Protein AF-A0A3V7BAC1-F1 (afdb_monomer_lite)

Secondary structure (DSSP, 8-state):
-GGGTTSHHHHHHHHHIIIIIHHHHHHHHHHHHHHHTS-----S-TTTHHHHHHHHHTHHHHHHHHHHHHHHHHHHHHHTTTSHHHHHHHHHHHHHHHHHHHHHHHHHHHHHH-HHHHGGGHHHHHHHHHHHHHHHHHHHHHHHHHTT-TTHHHHHHHHHHHHHHTTT-HHHHHHHHHHHHHHHHHHHHHHHHHHHHHHHHHHHTGGGS---HHHHHHHHHHHHHHHHHHHHHHTTHHHHHHTT-HHHHHHHHTTHHHHHHHHHHHHHT---

Organism: Salmonella enterica (NCBI:txid28901)

pLDDT: mean 76.42, std 16.8, range [27.7, 95.25]

Foldseek 3Di:
DVCVCPPLLNVLCCCCCVQQVVVLVVLLVVLLVVVVPDDDPPPPPPPPPLQPVLCVSLVVSVVSLVVVLVVLLVCLLVCCLPPVLSLLVSLLSLLVCLLVLLVVSLVSCCVRVHCVQRVLSVLLSVLLNLLSVLSNLLSVLLVVVNVPSHCLVVQLVVLVVQLVVCPPPPVSNVVSVLSNQLSVLNSLLSNLNSQSSSLSSCSSCVSSHRDDSVVSLVNSLVSLVSSLSSSCSNSSVSNCVSVVVVVVVVVSCVSNVVSVVVNVVSVVPDDD

Radius of gyration: 22.13 Å; chains: 1; bounding box: 50×42×75 Å

Structure (mmCIF, N/CA/C/O backbone):
data_AF-A0A3V7BAC1-F1
#
_entry.id   AF-A0A3V7BAC1-F1
#
loop_
_atom_site.group_PDB
_atom_site.id
_atom_site.type_symbol
_atom_site.label_atom_id
_atom_site.label_alt_id
_atom_site.label_comp_id
_atom_site.label_asym_id
_atom_site.label_entity_id
_atom_site.label_seq_id
_atom_site.pdbx_PDB_ins_code
_atom_site.Cartn_x
_atom_site.Cartn_y
_atom_site.Cartn_z
_atom_site.occupancy
_atom_site.B_iso_or_equiv
_atom_site.auth_seq_id
_atom_site.auth_comp_id
_atom_site.auth_asym_id
_atom_site.auth_atom_id
_atom_site.pdbx_PDB_model_num
ATOM 1 N N . MET A 1 1 ? 21.233 -21.340 12.499 1.00 34.41 1 MET A N 1
ATOM 2 C CA . MET A 1 1 ? 20.215 -20.836 13.462 1.00 34.41 1 MET A CA 1
ATOM 3 C C . MET A 1 1 ? 20.074 -19.309 13.457 1.00 34.41 1 MET A C 1
ATOM 5 O O . MET A 1 1 ? 18.941 -18.842 13.448 1.00 34.41 1 MET A O 1
ATOM 9 N N . PHE A 1 2 ? 21.165 -18.530 13.395 1.00 27.70 2 PHE A N 1
ATOM 10 C CA . PHE A 1 2 ? 21.118 -17.054 13.335 1.00 27.70 2 PHE A CA 1
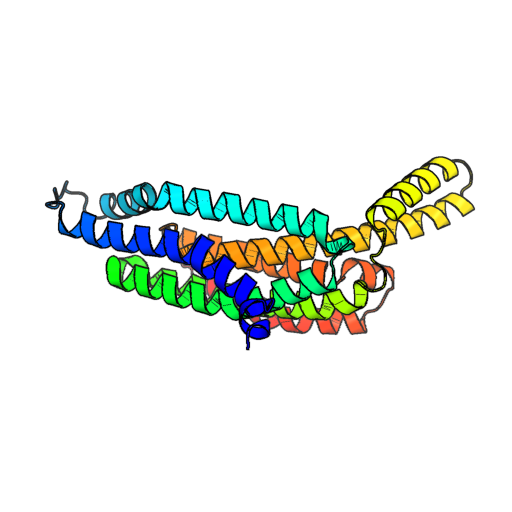ATOM 11 C C . PHE A 1 2 ? 20.567 -16.451 12.026 1.00 27.70 2 PHE A C 1
ATOM 13 O O . PHE A 1 2 ? 20.045 -15.342 12.050 1.00 27.70 2 PHE A O 1
ATOM 20 N N . GLU A 1 3 ? 20.586 -17.182 10.909 1.00 32.00 3 GLU A N 1
ATOM 21 C CA . GLU A 1 3 ? 20.012 -16.719 9.628 1.00 32.00 3 GLU A CA 1
ATOM 22 C C . GLU A 1 3 ? 18.485 -16.518 9.676 1.00 32.00 3 GLU A C 1
ATOM 24 O O . GLU A 1 3 ? 17.935 -15.714 8.929 1.00 32.00 3 GLU A O 1
ATOM 29 N N . SER A 1 4 ? 17.788 -17.186 10.604 1.00 42.84 4 SER A N 1
ATOM 30 C CA . SER A 1 4 ? 16.340 -17.006 10.797 1.00 42.84 4 SER A CA 1
ATOM 31 C C . SER A 1 4 ? 15.987 -15.709 11.543 1.00 42.84 4 SER A C 1
ATOM 33 O O . SER A 1 4 ? 14.950 -15.104 11.261 1.00 42.84 4 SER A O 1
ATOM 35 N N . LEU A 1 5 ? 16.876 -15.243 12.435 1.00 36.69 5 LEU A N 1
ATOM 36 C CA . LEU A 1 5 ? 16.713 -14.020 13.235 1.00 36.69 5 LEU A CA 1
ATOM 37 C C . LEU A 1 5 ? 16.940 -12.739 12.419 1.00 36.69 5 LEU A C 1
ATOM 39 O O . LEU A 1 5 ? 16.379 -11.704 12.773 1.00 36.69 5 LEU A O 1
ATOM 43 N N . PHE A 1 6 ? 17.666 -12.819 11.299 1.00 38.78 6 PHE A N 1
ATOM 44 C CA . PHE A 1 6 ? 17.876 -11.722 10.338 1.00 38.78 6 PHE A CA 1
ATOM 45 C C . PHE A 1 6 ? 17.172 -11.933 8.991 1.00 38.78 6 PHE A C 1
ATOM 47 O O . PHE A 1 6 ? 17.435 -11.212 8.028 1.00 38.78 6 PHE A O 1
ATOM 54 N N . SER A 1 7 ? 16.258 -12.902 8.898 1.00 50.53 7 SER A N 1
ATOM 55 C CA . SER A 1 7 ? 15.435 -13.045 7.700 1.00 50.53 7 SER A CA 1
ATOM 56 C C . SER A 1 7 ? 14.613 -11.770 7.466 1.00 50.53 7 SER A C 1
ATOM 58 O O . SER A 1 7 ? 14.181 -11.102 8.404 1.00 50.53 7 SER A O 1
ATOM 60 N N . VAL A 1 8 ? 14.328 -11.420 6.208 1.00 52.72 8 VAL A N 1
ATOM 61 C CA . VAL A 1 8 ? 13.446 -10.273 5.903 1.00 52.72 8 VAL A CA 1
ATOM 62 C C . VAL A 1 8 ? 12.119 -10.398 6.668 1.00 52.72 8 VAL A C 1
ATOM 64 O O . VAL A 1 8 ? 11.587 -9.414 7.162 1.00 52.72 8 VAL A O 1
ATOM 67 N N . ALA A 1 9 ? 11.626 -11.622 6.876 1.00 43.78 9 ALA A N 1
ATOM 68 C CA . ALA A 1 9 ? 10.440 -11.882 7.685 1.00 43.78 9 ALA A CA 1
ATOM 69 C C . ALA A 1 9 ? 10.599 -11.485 9.167 1.00 43.78 9 ALA A C 1
ATOM 71 O O . ALA A 1 9 ? 9.668 -10.910 9.732 1.00 43.78 9 ALA A O 1
ATOM 72 N N . SER A 1 10 ? 11.750 -11.741 9.797 1.00 44.09 10 SER A N 1
ATOM 73 C CA . SER A 1 10 ? 12.004 -11.339 11.185 1.00 44.09 10 SER A CA 1
ATOM 74 C C . SER A 1 10 ? 12.233 -9.834 11.312 1.00 44.09 10 SER A C 1
ATOM 76 O O . SER A 1 10 ? 11.719 -9.244 12.253 1.00 44.09 10 SER A O 1
ATOM 78 N N . LEU A 1 11 ? 12.890 -9.187 10.344 1.00 54.16 11 LEU A N 1
ATOM 79 C CA . LEU A 1 11 ? 13.050 -7.726 10.289 1.00 54.16 11 LEU A CA 1
ATOM 80 C C . LEU A 1 11 ? 11.711 -7.001 10.106 1.00 54.16 11 LEU A C 1
ATOM 82 O O . LEU A 1 11 ? 11.455 -6.003 10.773 1.00 54.16 11 LEU A O 1
ATOM 86 N N . VAL A 1 12 ? 10.831 -7.520 9.249 1.00 51.09 12 VAL A N 1
ATOM 87 C CA . VAL A 1 12 ? 9.486 -6.969 9.013 1.00 51.09 12 VAL A CA 1
ATOM 88 C C . VAL A 1 12 ? 8.566 -7.212 10.192 1.00 51.09 12 VAL A C 1
ATOM 90 O O . VAL A 1 12 ? 7.861 -6.299 10.614 1.00 51.09 12 VAL A O 1
ATOM 93 N N . SER A 1 13 ? 8.602 -8.417 10.761 1.00 46.47 13 SER A N 1
ATOM 94 C CA . SER A 1 13 ? 7.882 -8.729 11.991 1.00 46.47 13 SER A CA 1
ATOM 95 C C . SER A 1 13 ? 8.373 -7.844 13.135 1.00 46.47 13 SER A C 1
ATOM 97 O O . SER A 1 13 ? 7.562 -7.224 13.811 1.00 46.47 13 SER A O 1
ATOM 99 N N . PHE A 1 14 ? 9.681 -7.662 13.299 1.00 43.22 14 PHE A N 1
ATOM 100 C CA . PHE A 1 14 ? 10.254 -6.770 14.304 1.00 43.22 14 PHE A CA 1
ATOM 101 C C . PHE A 1 14 ? 9.868 -5.303 14.049 1.00 43.22 14 PHE A C 1
ATOM 103 O O . PHE A 1 14 ? 9.418 -4.627 14.967 1.00 43.22 14 PHE A O 1
ATOM 110 N N . ALA A 1 15 ? 9.916 -4.817 12.806 1.00 51.53 15 ALA A N 1
ATOM 111 C CA . ALA A 1 15 ? 9.541 -3.445 12.457 1.00 51.53 15 ALA A CA 1
ATOM 112 C C . ALA A 1 15 ? 8.020 -3.170 12.547 1.00 51.53 15 ALA A C 1
ATOM 114 O O . ALA A 1 15 ? 7.594 -2.067 12.891 1.00 51.53 15 ALA A O 1
ATOM 115 N N . LEU A 1 16 ? 7.151 -4.142 12.292 1.00 49.94 16 LEU A N 1
ATOM 116 C CA . LEU A 1 16 ? 5.715 -3.969 12.535 1.00 49.94 16 LEU A CA 1
ATOM 117 C C . LEU A 1 16 ? 5.385 -4.112 14.028 1.00 49.94 16 LEU A C 1
ATOM 119 O O . LEU A 1 16 ? 4.681 -3.266 14.587 1.00 49.94 16 LEU A O 1
ATOM 123 N N . THR A 1 17 ? 5.948 -5.120 14.699 1.00 48.06 17 THR A N 1
ATOM 124 C CA . THR A 1 17 ? 5.656 -5.455 16.103 1.00 48.06 17 THR A CA 1
ATOM 125 C C . THR A 1 17 ? 6.254 -4.447 17.079 1.00 48.06 17 THR A C 1
ATOM 127 O O . THR A 1 17 ? 5.538 -3.942 17.938 1.00 48.06 17 THR A O 1
ATOM 130 N N . VAL A 1 18 ? 7.539 -4.109 16.957 1.00 42.69 18 VAL A N 1
ATOM 131 C CA . VAL A 1 18 ? 8.238 -3.205 17.889 1.00 42.69 18 VAL A CA 1
ATOM 132 C C . VAL A 1 18 ? 7.895 -1.753 17.607 1.00 42.69 18 VAL A C 1
ATOM 134 O O . VAL A 1 18 ? 7.717 -0.961 18.531 1.00 42.69 18 VAL A O 1
ATOM 137 N N . THR A 1 19 ? 7.768 -1.388 16.334 1.00 47.00 19 THR A N 1
ATOM 138 C CA . THR A 1 19 ? 7.656 0.021 15.957 1.00 47.00 19 THR A CA 1
ATOM 139 C C . THR A 1 19 ? 6.216 0.516 15.817 1.00 47.00 19 THR A C 1
ATOM 141 O O . THR A 1 19 ? 5.993 1.712 16.005 1.00 47.00 19 THR A O 1
ATOM 144 N N . VAL A 1 20 ? 5.220 -0.352 15.591 1.00 49.59 20 VAL A N 1
ATOM 145 C CA . VAL A 1 20 ? 3.802 0.066 15.586 1.00 49.59 20 VAL A CA 1
ATOM 146 C C . VAL A 1 20 ? 2.944 -0.702 16.584 1.00 49.59 20 VAL A C 1
ATOM 148 O O . VAL A 1 20 ? 2.200 -0.071 17.332 1.00 49.59 20 VAL A O 1
ATOM 151 N N . GLY A 1 21 ? 3.095 -2.025 16.670 1.00 48.09 21 GLY A N 1
ATOM 152 C CA . GLY A 1 21 ? 2.347 -2.859 17.613 1.00 48.09 21 GLY A CA 1
ATOM 153 C C . GLY A 1 21 ? 2.565 -2.435 19.066 1.00 48.09 21 GLY A C 1
ATOM 154 O O . GLY A 1 21 ? 1.623 -2.054 19.746 1.00 48.09 21 GLY A O 1
ATOM 155 N N . LEU A 1 22 ? 3.813 -2.407 19.530 1.00 48.69 22 LEU A N 1
ATOM 156 C CA . LEU A 1 22 ? 4.180 -2.116 20.920 1.00 48.69 22 LEU A CA 1
ATOM 157 C C . LEU A 1 22 ? 3.716 -0.729 21.407 1.00 48.69 22 LEU A C 1
ATOM 159 O O . LEU A 1 22 ? 3.063 -0.663 22.448 1.00 48.69 22 LEU A O 1
ATOM 163 N N . PRO A 1 23 ? 3.953 0.382 20.681 1.00 53.44 23 PRO A N 1
ATOM 164 C CA . PRO A 1 23 ? 3.492 1.706 21.105 1.00 53.44 23 PRO A CA 1
ATOM 165 C C . PRO A 1 23 ? 1.965 1.838 21.138 1.00 53.44 23 PRO A C 1
ATOM 167 O O . PRO A 1 23 ? 1.426 2.519 22.014 1.00 53.44 23 PRO A O 1
ATOM 170 N N . VAL A 1 24 ? 1.266 1.195 20.195 1.00 52.22 24 VAL A N 1
ATOM 171 C CA . VAL A 1 24 ? -0.203 1.185 20.131 1.00 52.22 24 VAL A CA 1
ATOM 172 C C . VAL A 1 24 ? -0.777 0.324 21.259 1.00 52.22 24 VAL A C 1
ATOM 174 O O . VAL A 1 24 ? -1.675 0.776 21.966 1.00 52.22 24 VAL A O 1
ATOM 177 N N . THR A 1 25 ? -0.208 -0.855 21.506 1.00 53.97 25 THR A N 1
ATOM 178 C CA . THR A 1 25 ? -0.597 -1.764 22.594 1.00 53.97 25 THR A CA 1
ATOM 179 C C . THR A 1 25 ? -0.332 -1.152 23.970 1.00 53.97 25 THR A C 1
ATOM 181 O O . THR A 1 25 ? -1.221 -1.165 24.814 1.00 53.97 25 THR A O 1
ATOM 184 N N . ILE A 1 26 ? 0.829 -0.521 24.196 1.00 54.59 26 ILE A N 1
ATOM 185 C CA . ILE A 1 26 ? 1.135 0.194 25.450 1.00 54.59 26 ILE A CA 1
ATOM 186 C C . ILE A 1 26 ? 0.109 1.303 25.709 1.00 54.59 26 ILE A C 1
ATOM 188 O O . ILE A 1 26 ? -0.320 1.502 26.845 1.00 54.59 26 ILE A O 1
ATOM 192 N N . ARG A 1 27 ? -0.310 2.035 24.671 1.00 57.81 27 ARG A N 1
ATOM 193 C CA . ARG A 1 27 ? -1.318 3.096 24.816 1.00 57.81 27 ARG A CA 1
ATOM 194 C C . ARG A 1 27 ? -2.720 2.552 25.051 1.00 57.81 27 ARG A C 1
ATOM 196 O O . ARG A 1 27 ? -3.432 3.119 25.872 1.00 57.81 27 ARG A O 1
ATOM 203 N N . LEU A 1 28 ? -3.094 1.447 24.408 1.00 54.50 28 LEU A N 1
ATOM 204 C CA . LEU A 1 28 ? -4.355 0.745 24.680 1.00 54.50 28 LEU A CA 1
ATOM 205 C C . LEU A 1 28 ? -4.410 0.205 26.115 1.00 54.50 28 LEU A C 1
ATOM 207 O O . LEU A 1 28 ? -5.443 0.303 26.771 1.00 54.50 28 LEU A O 1
ATOM 211 N N . LEU A 1 29 ? -3.286 -0.281 26.639 1.00 52.78 29 LEU A N 1
ATOM 212 C CA . LEU A 1 29 ? -3.172 -0.702 28.035 1.00 52.78 29 LEU A CA 1
ATOM 213 C C . LEU A 1 29 ? -3.245 0.490 29.004 1.00 52.78 29 LEU A C 1
ATOM 215 O O . LEU A 1 29 ? -3.959 0.422 30.002 1.00 52.78 29 LEU A O 1
ATOM 219 N N . LYS A 1 30 ? -2.585 1.617 28.693 1.00 54.44 30 LYS A N 1
ATOM 220 C CA . LYS A 1 30 ? -2.722 2.866 29.470 1.00 54.44 30 LYS A CA 1
ATOM 221 C C . LYS A 1 30 ? -4.153 3.412 29.466 1.00 54.44 30 LYS A C 1
ATOM 223 O O . LYS A 1 30 ? -4.582 3.957 30.476 1.00 54.44 30 LYS A O 1
ATOM 228 N N . LEU A 1 31 ? -4.887 3.252 28.365 1.00 50.50 31 LEU A N 1
ATOM 229 C CA . LEU A 1 31 ? -6.313 3.581 28.271 1.00 50.50 31 LEU A CA 1
ATOM 230 C C . LEU A 1 31 ? -7.138 2.765 29.268 1.00 50.50 31 LEU A C 1
ATOM 232 O O . LEU A 1 31 ? -7.880 3.355 30.043 1.00 50.50 31 LEU A O 1
ATOM 236 N N . ASN A 1 32 ? -6.945 1.445 29.314 1.00 49.41 32 ASN A N 1
ATOM 237 C CA . ASN A 1 32 ? -7.640 0.575 30.270 1.00 49.41 32 ASN A CA 1
ATOM 238 C C . ASN A 1 32 ? -7.368 0.999 31.731 1.00 49.41 32 ASN A C 1
ATOM 240 O O . ASN A 1 32 ? -8.278 1.095 32.550 1.00 49.41 32 ASN A O 1
ATOM 244 N N . LEU A 1 33 ? -6.118 1.357 32.043 1.00 47.41 33 LEU A N 1
ATOM 245 C CA . LEU A 1 33 ? -5.727 1.824 33.378 1.00 47.41 33 LEU A CA 1
ATOM 246 C C . LEU A 1 33 ? -6.259 3.227 33.721 1.00 47.41 33 LEU A C 1
ATOM 248 O O . LEU A 1 33 ? -6.590 3.487 34.874 1.00 47.41 33 LEU A O 1
ATOM 252 N N . SER A 1 34 ? -6.346 4.141 32.750 1.00 46.00 34 SER A N 1
ATOM 253 C CA . SER A 1 34 ? -6.835 5.509 32.978 1.00 46.00 34 SER A CA 1
ATOM 254 C C . SER A 1 34 ? -8.359 5.605 33.026 1.00 46.00 34 SER A C 1
ATOM 256 O O . SER A 1 34 ? -8.867 6.492 33.707 1.00 46.00 34 SER A O 1
ATOM 258 N N . VAL A 1 35 ? -9.077 4.744 32.299 1.00 47.97 35 VAL A N 1
ATOM 259 C CA . VAL A 1 35 ? -10.547 4.692 32.312 1.00 47.97 35 VAL A CA 1
ATOM 260 C C . VAL A 1 35 ? -11.044 4.051 33.610 1.00 47.97 35 VAL A C 1
ATOM 262 O O . VAL A 1 35 ? -11.967 4.579 34.215 1.00 47.97 35 VAL A O 1
ATOM 265 N N . ASN A 1 36 ? -10.369 3.013 34.120 1.00 45.31 36 ASN A N 1
ATOM 266 C CA . ASN A 1 36 ? -10.720 2.400 35.411 1.00 45.31 36 ASN A CA 1
ATOM 267 C C . ASN A 1 36 ? -10.434 3.294 36.635 1.00 45.31 36 ASN A C 1
ATOM 269 O O . ASN A 1 36 ? -11.010 3.067 37.693 1.00 45.31 36 ASN A O 1
ATOM 273 N N . ASN A 1 37 ? -9.563 4.304 36.508 1.00 41.16 37 ASN A N 1
ATOM 274 C CA . ASN A 1 37 ? -9.158 5.182 37.618 1.00 41.16 37 ASN A CA 1
ATOM 275 C C . ASN A 1 37 ? -9.824 6.570 37.620 1.00 41.16 37 ASN A C 1
ATOM 277 O O . ASN A 1 37 ? -9.573 7.356 38.534 1.00 41.16 37 ASN A O 1
ATOM 281 N N . LYS A 1 38 ? -10.656 6.909 36.628 1.00 42.09 38 LYS A N 1
ATOM 282 C CA . LYS A 1 38 ? -11.418 8.165 36.627 1.00 42.09 38 LYS A CA 1
ATOM 283 C C . LYS A 1 38 ? -12.848 7.895 37.080 1.00 42.09 38 LYS A C 1
ATOM 285 O O . LYS A 1 38 ? -13.585 7.179 36.413 1.00 42.09 38 LYS A O 1
ATOM 290 N N . SER A 1 39 ? -13.256 8.505 38.194 1.00 33.91 39 SER A N 1
ATOM 291 C CA . SER A 1 39 ? -14.671 8.585 38.551 1.00 33.91 39 SER A CA 1
ATOM 292 C C . SER A 1 39 ? -15.409 9.299 37.418 1.00 33.91 39 SER A C 1
ATOM 294 O O . SER A 1 39 ? -15.083 10.429 37.053 1.00 33.91 39 SER A O 1
ATOM 296 N N . HIS A 1 40 ? -16.366 8.611 36.801 1.00 42.38 40 HIS A N 1
ATOM 297 C CA . HIS A 1 40 ? -17.170 9.175 35.727 1.00 42.38 40 HIS A CA 1
ATOM 298 C C . HIS A 1 40 ? -17.980 10.362 36.266 1.00 42.38 40 HIS A C 1
ATOM 300 O O . HIS A 1 40 ? -19.036 10.185 36.870 1.00 42.38 40 HIS A O 1
ATOM 306 N N . THR A 1 41 ? -17.518 11.590 36.038 1.00 36.56 41 THR A N 1
ATOM 307 C CA . THR A 1 41 ? -18.382 12.769 36.108 1.00 36.56 41 THR A CA 1
ATOM 308 C C . THR A 1 41 ? -19.279 12.750 34.878 1.00 36.56 41 THR A C 1
ATOM 310 O O . THR A 1 41 ? -18.945 13.254 33.805 1.00 36.56 41 THR A O 1
ATOM 313 N N . ILE A 1 42 ? -20.429 12.094 35.033 1.00 40.78 42 ILE A N 1
ATOM 314 C CA . ILE A 1 42 ? -21.520 12.087 34.062 1.00 40.78 42 ILE A CA 1
ATOM 315 C C . ILE A 1 42 ? -22.076 13.513 33.997 1.00 40.78 42 ILE A C 1
ATOM 317 O O . ILE A 1 42 ? -22.977 13.881 34.744 1.00 40.78 42 ILE A O 1
ATOM 321 N N . ASN A 1 43 ? -21.532 14.339 33.105 1.00 38.09 43 ASN A N 1
ATOM 322 C CA . ASN A 1 43 ? -22.254 15.515 32.636 1.00 38.09 43 ASN A CA 1
ATOM 323 C C . ASN A 1 43 ? -23.344 15.025 31.677 1.00 38.09 43 ASN A C 1
ATOM 325 O O . ASN A 1 43 ? -23.049 14.250 30.768 1.00 38.09 43 ASN A O 1
ATOM 329 N N . GLY A 1 44 ? -24.587 15.455 31.918 1.00 35.38 44 GLY A N 1
ATOM 330 C CA . GLY A 1 44 ? -25.865 14.910 31.426 1.00 35.38 44 GLY A CA 1
ATOM 331 C C . GLY A 1 44 ? -26.136 14.883 29.913 1.00 35.38 44 GLY A C 1
ATOM 332 O O . GLY A 1 44 ? -27.273 15.058 29.503 1.00 35.38 44 GLY A O 1
ATOM 333 N N . ASN A 1 45 ? -25.126 14.628 29.082 1.00 43.38 45 ASN A N 1
ATOM 334 C CA . ASN A 1 45 ? -25.224 14.285 27.664 1.00 43.38 45 ASN A CA 1
ATOM 335 C C . ASN A 1 45 ? -24.295 13.087 27.384 1.00 43.38 45 ASN A C 1
ATOM 337 O O . ASN A 1 45 ? -23.224 13.221 26.786 1.00 43.38 45 ASN A O 1
ATOM 341 N N . GLY A 1 46 ? -24.705 11.906 27.853 1.00 40.62 46 GLY A N 1
ATOM 342 C CA . GLY A 1 46 ? -23.906 10.673 27.955 1.00 40.62 46 GLY A CA 1
ATOM 343 C C . GLY A 1 46 ? -23.364 10.040 26.662 1.00 40.62 46 GLY A C 1
ATOM 344 O O . GLY A 1 46 ? -22.878 8.924 26.725 1.00 40.62 46 GLY A O 1
ATOM 345 N N . ASN A 1 47 ? -23.398 10.718 25.509 1.00 43.75 47 ASN A N 1
ATOM 346 C CA . ASN A 1 47 ? -22.934 10.162 24.223 1.00 43.75 47 ASN A CA 1
ATOM 347 C C . ASN A 1 47 ? -21.708 10.869 23.612 1.00 43.75 47 ASN A C 1
ATOM 349 O O . ASN A 1 47 ? -21.114 10.363 22.662 1.00 43.75 47 ASN A O 1
ATOM 353 N N . ILE A 1 48 ? -21.322 12.056 24.092 1.00 44.06 48 ILE A N 1
ATOM 354 C CA . ILE A 1 48 ? -20.330 12.899 23.386 1.00 44.06 48 ILE A CA 1
ATOM 355 C C . ILE A 1 48 ? -18.941 12.847 24.044 1.00 44.06 48 ILE A C 1
ATOM 357 O O . ILE A 1 48 ? -17.931 13.092 23.379 1.00 44.06 48 ILE A O 1
ATOM 361 N N . ILE A 1 49 ? -18.874 12.499 25.331 1.00 44.50 49 ILE A N 1
ATOM 362 C CA . ILE A 1 49 ? -17.641 12.555 26.129 1.00 44.50 49 ILE A CA 1
ATOM 363 C C . ILE A 1 49 ? -16.721 11.357 25.814 1.00 44.50 49 ILE A C 1
ATOM 365 O O . ILE A 1 49 ? -15.527 11.554 25.587 1.00 44.50 49 ILE A O 1
ATOM 369 N N . GLU A 1 50 ? -17.275 10.151 25.639 1.00 50.28 50 GLU A N 1
ATOM 370 C CA . GLU A 1 50 ? -16.498 8.924 25.371 1.00 50.28 50 GLU A CA 1
ATOM 371 C C . GLU A 1 50 ? -15.741 8.956 24.028 1.00 50.28 50 GLU A C 1
ATOM 373 O O . GLU A 1 50 ? -14.591 8.525 23.936 1.00 50.28 50 GLU A O 1
ATOM 378 N N . HIS A 1 51 ? -16.337 9.534 22.977 1.00 52.97 51 HIS A N 1
ATOM 379 C CA . HIS A 1 51 ? -15.716 9.619 21.647 1.00 52.97 51 HIS A CA 1
ATOM 380 C C . HIS A 1 51 ? -14.504 10.565 21.575 1.00 52.97 51 HIS A C 1
ATOM 382 O O . HIS A 1 51 ? -13.644 10.406 20.700 1.00 52.97 51 HIS A O 1
ATOM 388 N N . LYS A 1 52 ? -14.439 11.586 22.441 1.00 59.81 52 LYS A N 1
ATOM 389 C CA . LYS A 1 52 ? -13.346 12.570 22.432 1.00 59.81 52 LYS A CA 1
ATOM 390 C C . LYS A 1 52 ? -12.152 12.097 23.253 1.00 59.81 52 LYS A C 1
ATOM 392 O O . LYS A 1 52 ? -11.023 12.273 22.802 1.00 59.81 52 LYS A O 1
ATOM 397 N N . GLU A 1 53 ? -12.382 11.461 24.398 1.00 67.81 53 GLU A N 1
ATOM 398 C CA . GLU A 1 53 ? -11.305 11.070 25.313 1.00 67.81 53 GLU A CA 1
ATOM 399 C C . GLU A 1 53 ? -10.352 10.037 24.694 1.00 67.81 53 GLU A C 1
ATOM 401 O O . GLU A 1 53 ? -9.133 10.213 24.750 1.00 67.81 53 GLU A O 1
ATOM 406 N N . TYR A 1 54 ? -10.874 9.036 23.979 1.00 70.69 54 TYR A N 1
ATOM 407 C CA . TYR A 1 54 ? -10.017 8.077 23.277 1.00 70.69 54 TYR A CA 1
ATOM 408 C C . TYR A 1 54 ? -9.132 8.737 22.217 1.00 70.69 54 TYR A C 1
ATOM 410 O O . TYR A 1 54 ? -7.937 8.458 22.134 1.00 70.69 54 TYR A O 1
ATOM 418 N N . ASN A 1 55 ? -9.708 9.618 21.393 1.00 76.81 55 ASN A N 1
ATOM 419 C CA . ASN A 1 55 ? -8.967 10.278 20.321 1.00 76.81 55 ASN A CA 1
ATOM 420 C C . ASN A 1 55 ? -7.883 11.220 20.864 1.00 76.81 55 ASN A C 1
ATOM 422 O O . ASN A 1 55 ? -6.829 11.327 20.242 1.00 76.81 55 ASN A O 1
ATOM 426 N N . ILE A 1 56 ? -8.116 11.849 22.020 1.00 75.12 56 ILE A N 1
ATOM 427 C CA . ILE A 1 56 ? -7.116 12.665 22.722 1.00 75.12 56 ILE A CA 1
ATOM 428 C C . ILE A 1 56 ? -5.958 11.781 23.204 1.00 75.12 56 ILE A C 1
ATOM 430 O O . ILE A 1 56 ? -4.799 12.066 22.919 1.00 75.12 56 ILE A O 1
ATOM 434 N N . ILE A 1 57 ? -6.247 10.658 23.865 1.00 70.31 57 ILE A N 1
ATOM 435 C CA . ILE A 1 57 ? -5.204 9.772 24.412 1.00 70.31 57 ILE A CA 1
ATOM 436 C C . ILE A 1 57 ? -4.407 9.074 23.295 1.00 70.31 57 ILE A C 1
ATOM 438 O O . ILE A 1 57 ? -3.193 8.856 23.39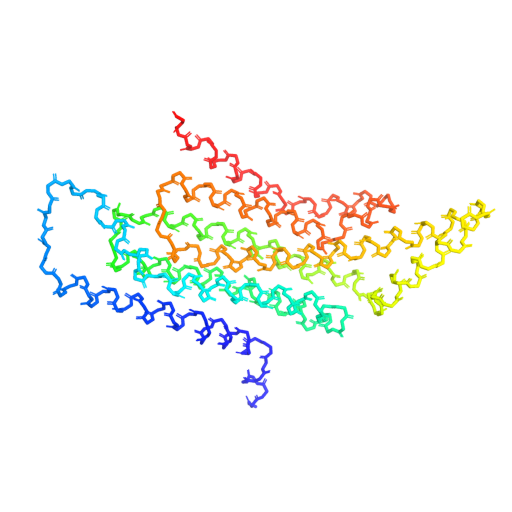5 1.00 70.31 57 ILE A O 1
AT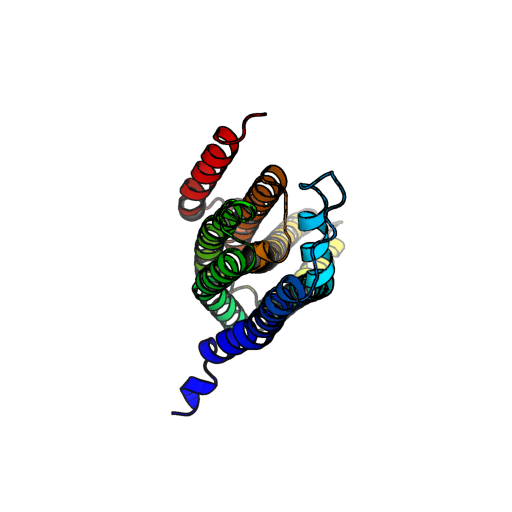OM 442 N N . MET A 1 58 ? -5.074 8.748 22.189 1.00 73.94 58 MET A N 1
ATOM 443 C CA . MET A 1 58 ? -4.464 8.074 21.046 1.00 73.94 58 MET A CA 1
ATOM 444 C C . MET A 1 58 ? -3.785 9.043 20.064 1.00 73.94 58 MET A C 1
ATOM 446 O O . MET A 1 58 ? -3.194 8.596 19.081 1.00 73.94 58 MET A O 1
ATOM 450 N N . GLN A 1 59 ? -3.801 10.354 20.324 1.00 76.69 59 GLN A N 1
ATOM 451 C CA . GLN A 1 59 ? -3.311 11.376 19.397 1.00 76.69 59 GLN A CA 1
ATOM 452 C C . GLN A 1 59 ? -1.848 11.168 18.980 1.00 76.69 59 GLN A C 1
ATOM 454 O O . GLN A 1 59 ? -1.560 11.187 17.781 1.00 76.69 59 GLN A O 1
ATOM 459 N N . ASP A 1 60 ? -0.915 10.897 19.904 1.00 70.81 60 ASP A N 1
ATOM 460 C CA . ASP A 1 60 ? 0.467 10.661 19.452 1.00 70.81 60 ASP A CA 1
ATOM 461 C C . ASP A 1 60 ? 0.653 9.283 18.808 1.00 70.81 60 ASP A C 1
ATOM 463 O O . ASP A 1 60 ? 1.546 9.135 17.980 1.00 70.81 60 ASP A O 1
ATOM 467 N N . ALA A 1 61 ? -0.186 8.281 19.104 1.00 71.12 61 ALA A N 1
ATOM 468 C CA . ALA A 1 61 ? -0.168 7.034 18.335 1.00 71.12 61 ALA A CA 1
ATOM 469 C C . ALA A 1 61 ? -0.598 7.289 16.891 1.00 71.12 61 ALA A C 1
ATOM 471 O O . ALA A 1 61 ? 0.073 6.837 15.969 1.00 71.12 61 ALA A O 1
ATOM 472 N N . GLN A 1 62 ? -1.662 8.071 16.688 1.00 79.94 62 GLN A N 1
ATOM 473 C CA . GLN A 1 62 ? -2.114 8.480 15.359 1.00 79.94 62 GLN A CA 1
ATOM 474 C C . GLN A 1 62 ? -1.023 9.272 14.626 1.00 79.94 62 GLN A C 1
ATOM 476 O O . GLN A 1 62 ? -0.753 9.015 13.452 1.00 79.94 62 GLN A O 1
ATOM 481 N N . ARG A 1 63 ? -0.342 10.196 15.320 1.00 78.00 63 ARG A N 1
ATOM 482 C CA . ARG A 1 63 ? 0.794 10.949 14.764 1.00 78.00 63 ARG A CA 1
ATOM 483 C C . ARG A 1 63 ? 1.958 10.030 14.396 1.00 78.00 63 ARG A C 1
ATOM 485 O O . ARG A 1 63 ? 2.516 10.171 13.313 1.00 78.00 63 ARG A O 1
ATOM 492 N N . ASN A 1 64 ? 2.293 9.073 15.256 1.00 74.62 64 ASN A N 1
ATOM 493 C CA . ASN A 1 64 ? 3.358 8.106 15.007 1.00 74.62 64 ASN A CA 1
ATOM 494 C C . ASN A 1 64 ? 3.039 7.210 13.809 1.00 74.62 64 ASN A C 1
ATOM 496 O O . ASN A 1 64 ? 3.899 7.037 12.952 1.00 74.62 64 ASN A O 1
ATOM 500 N N . VAL A 1 65 ? 1.813 6.689 13.709 1.00 78.31 65 VAL A N 1
ATOM 501 C CA . VAL A 1 65 ? 1.354 5.909 12.548 1.00 78.31 65 VAL A CA 1
ATOM 502 C C . VAL A 1 65 ? 1.462 6.747 11.275 1.00 78.31 65 VAL A C 1
ATOM 504 O O . VAL A 1 65 ? 2.083 6.311 10.312 1.00 78.31 65 VAL A O 1
ATOM 507 N N . ARG A 1 66 ? 0.952 7.985 11.280 1.00 81.62 66 ARG A N 1
ATOM 508 C CA . ARG A 1 66 ? 1.037 8.886 10.120 1.00 81.62 66 ARG A CA 1
ATOM 509 C C . ARG A 1 66 ? 2.482 9.132 9.685 1.00 81.62 66 ARG A C 1
ATOM 511 O O . ARG A 1 66 ? 2.792 8.979 8.508 1.00 81.62 66 ARG A O 1
ATOM 518 N N . ASN A 1 67 ? 3.358 9.504 10.617 1.00 76.00 67 ASN A N 1
ATOM 519 C CA . ASN A 1 67 ? 4.759 9.797 10.313 1.00 76.00 67 ASN A CA 1
ATOM 520 C C . ASN A 1 67 ? 5.486 8.565 9.763 1.00 76.00 67 ASN A C 1
ATOM 522 O O . ASN A 1 67 ? 6.267 8.682 8.824 1.00 76.00 67 ASN A O 1
ATOM 526 N N . ARG A 1 68 ? 5.200 7.380 10.311 1.00 75.50 68 ARG A N 1
ATOM 527 C CA . ARG A 1 68 ? 5.771 6.116 9.836 1.00 75.50 68 ARG A CA 1
ATOM 528 C C . ARG A 1 68 ? 5.271 5.750 8.447 1.00 75.50 68 ARG A C 1
ATOM 530 O O . ARG A 1 68 ? 6.078 5.339 7.627 1.00 75.50 68 ARG A O 1
ATOM 537 N N . ASN A 1 69 ? 3.989 5.953 8.156 1.00 81.88 69 ASN A N 1
ATOM 538 C CA . ASN A 1 69 ? 3.439 5.690 6.826 1.00 81.88 69 ASN A CA 1
ATOM 539 C C . ASN A 1 69 ? 4.077 6.608 5.775 1.00 81.88 69 ASN A C 1
ATOM 541 O O . ASN A 1 69 ? 4.432 6.143 4.697 1.00 81.88 69 ASN A O 1
ATOM 545 N N . ILE A 1 70 ? 4.296 7.886 6.113 1.00 79.19 70 ILE A N 1
ATOM 546 C CA . ILE A 1 70 ? 5.035 8.825 5.256 1.00 79.19 70 ILE A CA 1
ATOM 547 C C . ILE A 1 70 ? 6.480 8.353 5.068 1.00 79.19 70 ILE A C 1
ATOM 549 O O . ILE A 1 70 ? 6.950 8.285 3.93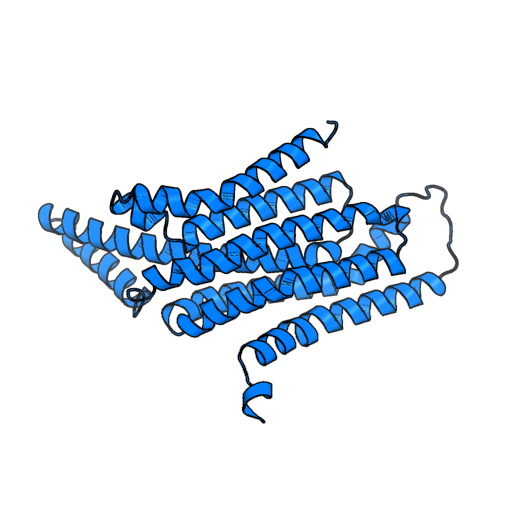8 1.00 79.19 70 ILE A O 1
ATOM 553 N N . PHE A 1 71 ? 7.168 7.985 6.152 1.00 79.56 71 PHE A N 1
ATOM 554 C CA . PHE A 1 71 ? 8.546 7.502 6.087 1.00 79.56 71 PHE A CA 1
ATOM 555 C C . PHE A 1 71 ? 8.681 6.248 5.214 1.00 79.56 71 PHE A C 1
ATOM 557 O O . PHE A 1 71 ? 9.541 6.216 4.342 1.00 79.56 71 PHE A O 1
ATOM 564 N N . VAL A 1 72 ? 7.809 5.250 5.393 1.00 80.50 72 VAL A N 1
ATOM 565 C CA . VAL A 1 72 ? 7.782 4.034 4.562 1.00 80.50 72 VAL A CA 1
ATOM 566 C C . VAL A 1 72 ? 7.509 4.383 3.102 1.00 80.50 72 VAL A C 1
ATOM 568 O O . VAL A 1 72 ? 8.183 3.862 2.222 1.00 80.50 72 VAL A O 1
ATOM 571 N N . GLY A 1 73 ? 6.575 5.299 2.837 1.00 81.75 73 GLY A N 1
ATOM 572 C CA . GLY A 1 73 ? 6.280 5.748 1.481 1.00 81.75 73 GLY A CA 1
ATOM 573 C C . GLY A 1 73 ? 7.476 6.398 0.786 1.00 81.75 73 GLY A C 1
ATOM 574 O O . GLY A 1 73 ? 7.793 6.044 -0.345 1.00 81.75 73 GLY A O 1
ATOM 575 N N . VAL A 1 74 ? 8.172 7.305 1.476 1.00 81.25 74 VAL A N 1
ATOM 576 C CA . VAL A 1 74 ? 9.392 7.955 0.968 1.00 81.25 74 VAL A CA 1
ATOM 577 C C . VAL A 1 74 ? 10.516 6.937 0.783 1.00 81.25 74 VAL A C 1
ATOM 579 O O . VAL A 1 74 ? 11.188 6.947 -0.245 1.00 81.25 74 VAL A O 1
ATOM 582 N N . LEU A 1 75 ? 10.694 6.029 1.744 1.00 81.81 75 LEU A N 1
ATOM 583 C CA . LEU A 1 75 ? 11.692 4.967 1.672 1.00 81.81 75 LEU A CA 1
ATOM 584 C C . LEU A 1 75 ? 11.456 4.070 0.455 1.00 81.81 75 LEU A C 1
ATOM 586 O O . LEU A 1 75 ? 12.401 3.767 -0.264 1.00 81.81 75 LEU A O 1
ATOM 590 N N . PHE A 1 76 ? 10.207 3.667 0.209 1.00 84.00 76 PHE A N 1
ATOM 591 C CA . PHE A 1 76 ? 9.860 2.836 -0.941 1.00 84.00 76 PHE A CA 1
ATOM 592 C C . PHE A 1 76 ? 10.049 3.612 -2.232 1.00 84.00 76 PHE A C 1
ATOM 594 O O . PHE A 1 76 ? 10.670 3.085 -3.139 1.00 84.00 76 PHE A O 1
ATOM 601 N N . LEU A 1 77 ? 9.615 4.871 -2.302 1.00 85.25 77 LEU A N 1
ATOM 602 C CA . LEU A 1 77 ? 9.838 5.697 -3.485 1.00 85.25 77 LEU A CA 1
ATOM 603 C C . LEU A 1 77 ? 11.327 5.743 -3.854 1.00 85.25 77 LEU A C 1
ATOM 605 O O . LEU A 1 77 ? 11.667 5.469 -4.995 1.00 85.25 77 LEU A O 1
ATOM 609 N N . ILE A 1 78 ? 12.202 6.022 -2.883 1.00 82.25 78 ILE A N 1
ATOM 610 C CA . ILE A 1 78 ? 13.644 6.163 -3.116 1.00 82.25 78 ILE A CA 1
ATOM 611 C C . ILE A 1 78 ? 14.303 4.818 -3.418 1.00 82.25 78 ILE A C 1
ATOM 613 O O . ILE A 1 78 ? 15.087 4.737 -4.353 1.00 82.25 78 ILE A O 1
ATOM 617 N N . LEU A 1 79 ? 14.034 3.777 -2.623 1.00 79.12 79 LEU A N 1
ATOM 618 C CA . LEU A 1 79 ? 14.766 2.508 -2.696 1.00 79.12 79 LEU A CA 1
ATOM 619 C C . LEU A 1 79 ? 14.216 1.533 -3.731 1.00 79.12 79 LEU A C 1
ATOM 621 O O . LEU A 1 79 ? 14.941 0.621 -4.121 1.00 79.12 79 LEU A O 1
ATOM 625 N N . PHE A 1 80 ? 12.959 1.668 -4.151 1.00 77.94 80 PHE A N 1
ATOM 626 C CA . PHE A 1 80 ? 12.328 0.693 -5.038 1.00 77.94 80 PHE A CA 1
ATOM 627 C C . PHE A 1 80 ? 13.080 0.495 -6.359 1.00 77.94 80 PHE A C 1
ATOM 629 O O . PHE A 1 80 ? 13.235 -0.663 -6.729 1.00 77.94 80 PHE A O 1
ATOM 636 N N . PRO A 1 81 ? 13.632 1.536 -7.015 1.00 75.81 81 PRO A N 1
ATOM 637 C CA . PRO A 1 81 ? 14.431 1.351 -8.229 1.00 75.81 81 PRO A CA 1
ATOM 638 C C . PRO A 1 81 ? 15.829 0.751 -8.010 1.00 75.81 81 PRO A C 1
ATOM 640 O O . PRO A 1 81 ? 16.482 0.410 -8.985 1.00 75.81 81 PRO A O 1
ATOM 643 N N . PHE A 1 82 ? 16.316 0.658 -6.765 1.00 75.75 82 PHE A N 1
ATOM 644 C CA . PHE A 1 82 ? 17.668 0.163 -6.451 1.00 75.75 82 PHE A CA 1
ATOM 645 C C . PHE A 1 82 ? 17.664 -1.206 -5.757 1.00 75.75 82 PHE A C 1
ATOM 647 O O . PHE A 1 82 ? 18.573 -2.008 -5.937 1.00 75.75 82 PHE A O 1
ATOM 654 N N . CYS A 1 83 ? 16.653 -1.469 -4.927 1.00 76.94 83 CYS A N 1
ATOM 655 C CA . CYS A 1 83 ? 16.550 -2.652 -4.068 1.00 76.94 83 CYS A CA 1
ATOM 656 C C . CYS A 1 83 ? 15.224 -3.377 -4.301 1.00 76.94 83 CYS A C 1
ATOM 658 O O . CYS A 1 83 ? 14.501 -3.750 -3.374 1.00 76.94 83 CYS A O 1
ATOM 660 N N . THR A 1 84 ? 14.893 -3.574 -5.563 1.00 76.44 84 THR A N 1
ATOM 661 C CA . THR A 1 84 ? 13.565 -3.946 -6.027 1.00 76.44 84 THR A CA 1
ATOM 662 C C . THR A 1 84 ? 13.050 -5.270 -5.461 1.00 76.44 84 THR A C 1
ATOM 664 O O . THR A 1 84 ? 11.944 -5.354 -4.925 1.00 76.44 84 THR A O 1
ATOM 667 N N . SER A 1 85 ? 13.898 -6.303 -5.495 1.00 77.19 85 SER A N 1
ATOM 668 C CA . SER A 1 85 ? 13.599 -7.625 -4.927 1.00 77.19 85 SER A CA 1
ATOM 669 C C . SER A 1 85 ? 13.331 -7.554 -3.418 1.00 77.19 85 SER A C 1
ATOM 671 O O . SER A 1 85 ? 12.378 -8.154 -2.908 1.00 77.19 85 SER A O 1
ATOM 673 N N . PHE A 1 86 ? 14.124 -6.752 -2.701 1.00 76.00 86 PHE A N 1
ATOM 674 C CA . PHE A 1 86 ? 13.955 -6.542 -1.267 1.00 76.00 86 PHE A CA 1
ATOM 675 C C . PHE A 1 86 ? 12.634 -5.830 -0.955 1.00 76.00 86 PHE A C 1
ATOM 677 O O . PHE A 1 86 ? 11.888 -6.299 -0.096 1.00 76.00 86 PHE A O 1
ATOM 684 N N . ILE A 1 87 ? 12.302 -4.749 -1.670 1.00 79.62 87 ILE A N 1
ATOM 685 C CA . ILE A 1 87 ? 11.076 -3.977 -1.422 1.00 79.62 87 ILE A CA 1
ATOM 686 C C . ILE A 1 87 ? 9.810 -4.775 -1.790 1.00 79.62 87 ILE A C 1
ATOM 688 O O . ILE A 1 87 ? 8.828 -4.734 -1.048 1.00 79.62 87 ILE A O 1
ATOM 692 N N . ASN A 1 88 ? 9.830 -5.577 -2.858 1.00 82.69 88 ASN A N 1
ATOM 693 C CA . ASN A 1 88 ? 8.726 -6.493 -3.174 1.00 82.69 88 ASN A CA 1
ATOM 694 C C . ASN A 1 88 ? 8.537 -7.562 -2.099 1.00 82.69 88 ASN A C 1
ATOM 696 O O . ASN A 1 88 ? 7.419 -7.793 -1.634 1.00 82.69 88 ASN A O 1
ATOM 700 N N . THR A 1 89 ? 9.632 -8.187 -1.661 1.00 81.00 89 THR A N 1
ATOM 701 C CA . THR A 1 89 ? 9.593 -9.182 -0.581 1.00 81.00 89 THR A CA 1
ATOM 702 C C . THR A 1 89 ? 9.041 -8.559 0.699 1.00 81.00 89 THR A C 1
ATOM 704 O O . THR A 1 89 ? 8.189 -9.147 1.366 1.00 81.00 89 THR A O 1
ATOM 707 N N . LEU A 1 90 ? 9.483 -7.344 1.018 1.00 80.50 90 LEU A N 1
ATOM 708 C CA . LEU A 1 90 ? 9.010 -6.552 2.144 1.00 80.50 90 LEU A CA 1
ATOM 709 C C . LEU A 1 90 ? 7.496 -6.305 2.063 1.00 80.50 90 LEU A C 1
ATOM 711 O O . LEU A 1 90 ? 6.794 -6.626 3.023 1.00 80.50 90 LEU A O 1
ATOM 715 N N . LEU A 1 91 ? 6.975 -5.826 0.928 1.00 85.56 91 LEU A N 1
ATOM 716 C CA . LEU A 1 91 ? 5.535 -5.608 0.753 1.00 85.56 91 LEU A CA 1
ATOM 717 C C . LEU A 1 91 ? 4.737 -6.913 0.859 1.00 85.56 91 LEU A C 1
ATOM 719 O O . LEU A 1 91 ? 3.730 -6.943 1.563 1.00 85.56 91 LEU A O 1
ATOM 723 N N . GLY A 1 92 ? 5.193 -8.003 0.236 1.00 84.38 92 GLY A N 1
ATOM 724 C CA . GLY A 1 92 ? 4.525 -9.306 0.331 1.00 84.38 92 GLY A CA 1
ATOM 725 C C . GLY A 1 92 ? 4.442 -9.821 1.774 1.00 84.38 92 GLY A C 1
ATOM 726 O O . GLY A 1 92 ? 3.397 -10.298 2.226 1.00 84.38 92 GLY A O 1
ATOM 727 N N . LYS A 1 93 ? 5.517 -9.661 2.558 1.00 81.62 93 LYS A N 1
ATOM 728 C CA . LYS A 1 93 ? 5.515 -10.010 3.989 1.00 81.62 93 LYS A CA 1
ATOM 729 C C . LYS A 1 93 ? 4.621 -9.081 4.808 1.00 81.62 93 LYS A C 1
ATOM 731 O O . LYS A 1 93 ? 3.878 -9.567 5.659 1.00 81.62 93 LYS A O 1
ATOM 736 N N . MET A 1 94 ? 4.638 -7.776 4.535 1.00 83.69 94 MET A N 1
ATOM 737 C CA . MET A 1 94 ? 3.729 -6.818 5.172 1.00 83.69 94 MET A CA 1
ATOM 738 C C . MET A 1 94 ? 2.266 -7.159 4.886 1.00 83.69 94 MET A C 1
ATOM 740 O O . MET A 1 94 ? 1.469 -7.183 5.817 1.00 83.69 94 MET A O 1
ATOM 744 N N . ALA A 1 95 ? 1.925 -7.488 3.640 1.00 88.25 95 ALA A N 1
ATOM 745 C CA . ALA A 1 95 ? 0.592 -7.923 3.235 1.00 88.25 95 ALA A CA 1
ATOM 746 C C . ALA A 1 95 ? 0.135 -9.165 4.009 1.00 88.25 95 ALA A C 1
ATOM 748 O O . ALA A 1 95 ? -1.002 -9.235 4.457 1.00 88.25 95 ALA A O 1
ATOM 749 N N . THR A 1 96 ? 1.040 -10.114 4.249 1.00 87.06 96 THR A N 1
ATOM 750 C CA . THR A 1 96 ? 0.716 -11.330 5.010 1.00 87.06 96 THR A CA 1
ATOM 751 C C . THR A 1 96 ? 0.453 -11.034 6.493 1.00 87.06 96 THR A C 1
ATOM 753 O O . THR A 1 96 ? -0.416 -11.650 7.104 1.00 87.06 96 THR A O 1
ATOM 756 N N . LEU A 1 97 ? 1.200 -10.100 7.091 1.00 84.31 97 LEU A N 1
ATOM 757 C CA . LEU A 1 97 ? 1.140 -9.811 8.530 1.00 84.31 97 LEU A CA 1
ATOM 758 C C . LEU A 1 97 ? 0.093 -8.752 8.908 1.00 84.31 97 LEU A C 1
ATOM 760 O O . LEU A 1 97 ? -0.458 -8.799 10.007 1.00 84.31 97 LEU A O 1
ATOM 764 N N . ALA A 1 98 ? -0.187 -7.797 8.022 1.00 87.31 98 ALA A N 1
ATOM 765 C CA . ALA A 1 98 ? -1.092 -6.674 8.261 1.00 87.31 98 ALA A CA 1
ATOM 766 C C . ALA A 1 98 ? -2.494 -7.091 8.757 1.00 87.31 98 ALA A C 1
ATOM 768 O O . ALA A 1 98 ? -2.940 -6.533 9.765 1.00 87.31 98 ALA A O 1
ATOM 769 N N . PRO A 1 99 ? -3.175 -8.093 8.160 1.00 90.75 99 PRO A N 1
ATOM 770 C CA . PRO A 1 99 ? -4.476 -8.544 8.652 1.00 90.75 99 PRO A CA 1
ATOM 771 C C . PRO A 1 99 ? -4.433 -9.045 10.100 1.00 90.75 99 PRO A C 1
ATOM 773 O O . PRO A 1 99 ? -5.339 -8.742 10.875 1.00 90.75 99 PRO A O 1
ATOM 776 N N . TRP A 1 100 ? -3.360 -9.737 10.499 1.00 86.69 100 TRP A N 1
ATOM 777 C CA . TRP A 1 100 ? -3.179 -10.223 11.871 1.00 86.69 100 TRP A CA 1
ATOM 778 C C . TRP A 1 100 ? -2.979 -9.079 12.864 1.00 86.69 100 TRP A C 1
ATOM 780 O O . TRP A 1 100 ? -3.596 -9.074 13.928 1.00 86.69 100 TRP A O 1
ATOM 790 N N . PHE A 1 101 ? -2.175 -8.073 12.509 1.00 84.75 101 PHE A N 1
ATOM 791 C CA . PHE A 1 101 ? -2.019 -6.877 13.342 1.00 84.75 101 PHE A CA 1
ATOM 792 C C . PHE A 1 101 ? -3.329 -6.106 13.490 1.00 84.75 101 PHE A C 1
ATOM 794 O O . PHE A 1 101 ? -3.657 -5.674 14.596 1.00 84.75 101 PHE A O 1
ATOM 801 N N . CYS A 1 102 ? -4.091 -5.965 12.403 1.00 88.94 102 CYS A N 1
ATOM 802 C CA . CYS A 1 102 ? -5.399 -5.322 12.435 1.00 88.94 102 CYS A CA 1
ATOM 803 C C . CYS A 1 102 ? -6.370 -6.093 13.337 1.00 88.94 102 CYS A C 1
ATOM 805 O O . CYS A 1 102 ? -6.986 -5.499 14.218 1.00 88.94 102 CYS A O 1
ATOM 807 N N . LEU A 1 103 ? -6.445 -7.419 13.180 1.00 88.50 103 LEU A N 1
ATOM 808 C CA . LEU A 1 103 ? -7.293 -8.290 13.991 1.00 88.50 103 LEU A CA 1
ATOM 809 C C . LEU A 1 103 ? -6.966 -8.161 15.482 1.00 88.50 103 LEU A C 1
ATOM 811 O O . LEU A 1 103 ? -7.852 -7.853 16.274 1.00 88.50 103 LEU A O 1
ATOM 815 N N . CYS A 1 104 ? -5.699 -8.332 15.868 1.00 84.19 104 CYS A N 1
ATOM 816 C CA . CYS A 1 104 ? -5.269 -8.195 17.261 1.00 84.19 104 CYS A CA 1
ATOM 817 C C . CYS A 1 104 ? -5.558 -6.793 17.816 1.00 84.19 104 CYS A C 1
ATOM 819 O O . CYS A 1 104 ? -6.030 -6.655 18.944 1.00 84.19 104 CYS A O 1
ATOM 821 N N . GLY A 1 105 ? -5.306 -5.751 17.020 1.00 81.31 105 GLY A N 1
ATOM 822 C CA . GLY A 1 105 ? -5.572 -4.365 17.390 1.00 81.31 105 GLY A CA 1
ATOM 823 C C . GLY A 1 105 ? -7.052 -4.081 17.635 1.00 81.31 105 GLY A C 1
ATOM 824 O O . GLY A 1 105 ? -7.395 -3.478 18.650 1.00 81.31 105 GLY A O 1
ATOM 825 N N . VAL A 1 106 ? -7.925 -4.563 16.746 1.00 86.50 106 VAL A N 1
ATOM 826 C CA . VAL A 1 106 ? -9.383 -4.434 16.867 1.00 86.50 106 VAL A CA 1
ATOM 827 C C . VAL A 1 106 ? -9.912 -5.252 18.046 1.00 86.50 106 VAL A C 1
ATOM 829 O O . VAL A 1 106 ? -10.701 -4.748 18.836 1.00 86.50 106 VAL A O 1
ATOM 832 N N . LEU A 1 107 ? -9.456 -6.491 18.238 1.00 85.06 107 LEU A N 1
ATOM 833 C CA . LEU A 1 107 ? -9.862 -7.295 19.396 1.00 85.06 107 LEU A CA 1
ATOM 834 C C . LEU A 1 107 ? -9.481 -6.612 20.716 1.00 85.06 107 LEU A C 1
ATOM 836 O O . LEU A 1 107 ? -10.287 -6.569 21.645 1.00 85.06 107 LEU A O 1
ATOM 840 N N . LEU A 1 108 ? -8.291 -6.009 20.783 1.00 79.56 108 LEU A N 1
ATOM 841 C CA . LEU A 1 108 ? -7.855 -5.257 21.956 1.00 79.56 108 LEU A CA 1
ATOM 842 C C . LEU A 1 108 ? -8.684 -3.978 22.164 1.00 79.56 108 LEU A C 1
ATOM 844 O O . LEU A 1 108 ? -9.033 -3.666 23.302 1.00 79.56 108 LEU A O 1
ATOM 848 N N . THR A 1 109 ? -9.047 -3.241 21.103 1.00 77.12 109 THR A N 1
ATOM 849 C CA . THR A 1 109 ? -9.922 -2.063 21.248 1.00 77.12 109 THR A CA 1
ATOM 850 C C . THR A 1 109 ? -11.327 -2.437 21.703 1.00 77.12 109 THR A C 1
ATOM 852 O O . THR A 1 109 ? -11.883 -1.710 22.531 1.00 77.12 109 THR A O 1
ATOM 855 N N . LEU A 1 110 ? -11.878 -3.550 21.208 1.00 82.19 110 LEU A N 1
ATOM 856 C CA . LEU A 1 110 ? -13.173 -4.095 21.625 1.00 82.19 110 LEU A CA 1
ATOM 857 C C . LEU A 1 110 ? -13.152 -4.549 23.088 1.00 82.19 110 LEU A C 1
ATOM 859 O O . LEU A 1 110 ? -14.097 -4.264 23.820 1.00 82.19 110 LEU A O 1
ATOM 863 N N . TYR A 1 111 ? -12.074 -5.208 23.522 1.00 77.38 111 TYR A N 1
ATOM 864 C CA . TYR A 1 111 ? -11.904 -5.646 24.908 1.00 77.38 111 TYR A CA 1
ATOM 865 C C . TYR A 1 111 ? -11.827 -4.462 25.881 1.00 77.38 111 TYR A C 1
ATOM 867 O O . TYR A 1 111 ? -12.490 -4.470 26.912 1.00 77.38 111 TYR A O 1
ATOM 875 N N . VAL A 1 112 ? -11.057 -3.423 25.540 1.00 69.81 112 VAL A N 1
ATOM 876 C CA . VAL A 1 112 ? -10.834 -2.271 26.432 1.00 69.81 112 VAL A CA 1
ATOM 877 C C . VAL A 1 112 ? -12.026 -1.308 26.473 1.00 69.81 112 VAL A C 1
ATOM 879 O O . VAL A 1 112 ? -12.305 -0.743 27.522 1.00 69.81 112 VAL A O 1
ATOM 882 N N . ASN A 1 113 ? -12.721 -1.089 25.352 1.00 69.69 113 ASN A N 1
ATOM 883 C CA . ASN A 1 113 ? -13.755 -0.042 25.249 1.00 69.69 113 ASN A CA 1
ATOM 884 C C . ASN A 1 113 ? -15.188 -0.591 25.107 1.00 69.69 113 ASN A C 1
ATOM 886 O O . ASN A 1 113 ? -16.139 0.185 25.007 1.00 69.69 113 ASN A O 1
ATOM 890 N N . GLY A 1 114 ? -15.346 -1.916 25.085 1.00 68.38 114 GLY A N 1
ATOM 891 C CA . GLY A 1 114 ? -16.629 -2.602 24.981 1.00 68.38 114 GLY A CA 1
ATOM 892 C C . GLY A 1 114 ? -17.155 -2.756 23.548 1.00 68.38 114 GLY A C 1
ATOM 893 O O . GLY A 1 114 ? -17.030 -1.879 22.694 1.00 68.38 114 GLY A O 1
ATOM 894 N N . LEU A 1 115 ? -17.827 -3.883 23.293 1.00 75.56 115 LEU A N 1
ATOM 895 C CA . LEU A 1 115 ? -18.395 -4.226 21.981 1.00 75.56 115 LEU A CA 1
ATOM 896 C C . LEU A 1 115 ? -19.438 -3.211 21.491 1.00 75.56 115 LEU A C 1
ATOM 898 O O . LEU A 1 115 ? -19.448 -2.862 20.314 1.00 75.56 115 LEU A O 1
ATOM 902 N N . LYS A 1 116 ? -20.292 -2.694 22.385 1.00 70.25 116 LYS A N 1
ATOM 903 C CA . LYS A 1 116 ? -21.410 -1.805 22.017 1.00 70.25 116 LYS A CA 1
ATOM 904 C C . LYS A 1 116 ? -20.961 -0.501 21.346 1.00 70.25 116 LYS A C 1
ATOM 906 O O . LYS A 1 116 ? -21.671 0.006 20.485 1.00 70.25 116 LYS A O 1
ATOM 911 N N . THR A 1 117 ? -19.794 0.029 21.710 1.00 69.00 117 THR A N 1
ATOM 912 C CA . THR A 1 117 ? -19.298 1.324 21.209 1.00 69.00 117 THR A CA 1
ATOM 913 C C . THR A 1 117 ? -18.390 1.184 19.983 1.00 69.00 117 THR A C 1
ATOM 915 O O . THR A 1 117 ? -18.176 2.157 19.258 1.00 69.00 117 THR A O 1
ATOM 918 N N . ARG A 1 118 ? -17.835 -0.014 19.750 1.00 77.44 118 ARG A N 1
ATOM 919 C CA . ARG A 1 118 ? -16.698 -0.248 18.841 1.00 77.44 118 ARG A CA 1
ATOM 920 C C . ARG A 1 118 ? -16.876 -1.402 17.866 1.00 77.44 118 ARG A C 1
ATOM 922 O O . ARG A 1 118 ? -15.977 -1.637 17.072 1.00 77.44 118 ARG A O 1
ATOM 929 N N . PHE A 1 119 ? -18.014 -2.095 17.881 1.00 82.31 119 PHE A N 1
ATOM 930 C CA . PHE A 1 119 ? -18.304 -3.222 16.983 1.00 82.31 119 PHE A CA 1
ATOM 931 C C . PHE A 1 119 ? -17.945 -2.937 15.513 1.00 82.31 119 PHE A C 1
ATOM 933 O O . PHE A 1 119 ? -17.359 -3.773 14.831 1.00 82.31 119 PHE A O 1
ATOM 940 N N . TRP A 1 120 ? -18.220 -1.715 15.050 1.00 84.25 120 TRP A N 1
ATOM 941 C CA . TRP A 1 120 ? -17.943 -1.274 13.684 1.00 84.25 120 TRP A CA 1
ATOM 942 C C . TRP A 1 120 ? -16.450 -1.208 13.319 1.00 84.25 120 TRP A C 1
ATOM 944 O O . TRP A 1 120 ? -16.132 -1.194 12.132 1.00 84.25 120 TRP A O 1
ATOM 954 N N . ASP A 1 121 ? -15.525 -1.242 14.286 1.00 84.75 121 ASP A N 1
ATOM 955 C CA . ASP A 1 121 ? -14.083 -1.357 14.020 1.00 84.75 121 ASP A CA 1
ATOM 956 C C . ASP A 1 121 ? -13.742 -2.683 13.302 1.00 84.75 121 ASP A C 1
ATOM 958 O O . ASP A 1 121 ? -12.726 -2.762 12.609 1.00 84.75 121 ASP A O 1
ATOM 962 N N . ALA A 1 122 ? -14.614 -3.700 13.370 1.00 86.25 122 ALA A N 1
ATOM 963 C CA . ALA A 1 122 ? -14.472 -4.943 12.609 1.00 86.25 122 ALA A CA 1
ATOM 964 C C . ALA A 1 122 ? -14.421 -4.718 11.083 1.00 86.25 122 ALA A C 1
ATOM 966 O O . ALA A 1 122 ? -13.797 -5.503 10.368 1.00 86.25 122 ALA A O 1
ATOM 967 N N . PHE A 1 123 ? -14.988 -3.619 10.568 1.00 87.88 123 PHE A N 1
ATOM 968 C CA . PHE A 1 123 ? -14.882 -3.269 9.146 1.00 87.88 123 PHE A CA 1
ATOM 969 C C . PHE A 1 123 ? -13.439 -3.006 8.703 1.00 87.88 123 PHE A C 1
ATOM 971 O O . PHE A 1 123 ? -13.098 -3.290 7.553 1.00 87.88 123 PHE A O 1
ATOM 978 N N . TYR A 1 124 ? -12.572 -2.514 9.596 1.00 89.94 124 TYR A N 1
ATOM 979 C CA . TYR A 1 124 ? -11.161 -2.309 9.265 1.00 89.94 124 TYR A CA 1
ATOM 980 C C . TYR A 1 124 ? -10.453 -3.631 8.957 1.00 89.94 124 TYR A C 1
ATOM 982 O O . TYR A 1 124 ? -9.545 -3.643 8.129 1.00 89.94 124 TYR A O 1
ATOM 990 N N . ILE A 1 125 ? -10.894 -4.745 9.555 1.00 91.25 125 ILE A N 1
ATOM 991 C CA . ILE A 1 125 ? -10.334 -6.077 9.297 1.00 91.25 125 ILE A CA 1
ATOM 992 C C . ILE A 1 125 ? -10.606 -6.471 7.843 1.00 91.25 125 ILE A C 1
ATOM 994 O O . ILE A 1 125 ? -9.664 -6.749 7.104 1.00 91.25 125 ILE A O 1
ATOM 998 N N . ALA A 1 126 ? -11.870 -6.421 7.408 1.00 91.25 126 ALA A N 1
ATOM 999 C CA . ALA A 1 126 ? -12.262 -6.779 6.043 1.00 91.25 126 ALA A CA 1
ATOM 1000 C C . ALA A 1 126 ? -11.522 -5.936 4.991 1.00 91.25 126 ALA A C 1
ATOM 1002 O O . ALA A 1 126 ? -10.958 -6.467 4.036 1.00 91.25 126 ALA A O 1
ATOM 1003 N N . VAL A 1 127 ? -11.450 -4.620 5.205 1.00 92.00 127 VAL A N 1
ATOM 1004 C CA . VAL A 1 127 ? -10.715 -3.702 4.322 1.00 92.00 127 VAL A CA 1
ATOM 1005 C C . VAL A 1 127 ? -9.228 -4.037 4.277 1.00 92.00 127 VAL A C 1
ATOM 1007 O O . VAL A 1 127 ? -8.640 -4.076 3.198 1.00 92.00 127 VAL A O 1
ATOM 1010 N N . THR A 1 128 ? -8.619 -4.312 5.432 1.00 94.00 128 THR A N 1
ATOM 1011 C CA . THR A 1 128 ? -7.201 -4.681 5.509 1.00 94.00 128 THR A CA 1
ATOM 1012 C C . THR A 1 128 ? -6.931 -5.986 4.766 1.00 94.00 128 THR A C 1
ATOM 1014 O O . THR A 1 128 ? -5.922 -6.069 4.077 1.00 94.00 128 THR A O 1
ATOM 1017 N N . PHE A 1 129 ? -7.834 -6.971 4.828 1.00 94.56 129 PHE A N 1
ATOM 1018 C CA . PHE A 1 129 ? -7.717 -8.212 4.054 1.00 94.56 129 PHE A CA 1
ATOM 1019 C C . PHE A 1 129 ? -7.736 -7.969 2.542 1.00 94.56 129 PHE A C 1
ATOM 1021 O O . PHE A 1 129 ? -6.871 -8.487 1.840 1.00 94.56 129 PHE A O 1
ATOM 1028 N N . PHE A 1 130 ? -8.670 -7.160 2.035 1.00 94.44 130 PHE A N 1
ATOM 1029 C CA . PHE A 1 130 ? -8.715 -6.850 0.603 1.00 94.44 130 PHE A CA 1
ATOM 1030 C C . PHE A 1 130 ? -7.466 -6.102 0.137 1.00 94.44 130 PHE A C 1
ATOM 1032 O O . PHE A 1 130 ? -6.874 -6.465 -0.876 1.00 94.44 130 PHE A O 1
ATOM 1039 N N . ILE A 1 131 ? -7.020 -5.091 0.888 1.00 95.00 131 ILE A N 1
ATOM 1040 C CA . ILE A 1 131 ? -5.810 -4.340 0.527 1.00 95.00 131 ILE A CA 1
ATOM 1041 C C . ILE A 1 131 ? -4.564 -5.224 0.657 1.00 95.00 131 ILE A C 1
ATOM 1043 O O . ILE A 1 131 ? -3.648 -5.089 -0.146 1.00 95.00 131 ILE A O 1
ATOM 1047 N N . ALA A 1 132 ? -4.524 -6.154 1.613 1.00 94.25 132 ALA A N 1
ATOM 1048 C CA . ALA A 1 132 ? -3.447 -7.132 1.737 1.00 94.25 132 ALA A CA 1
ATOM 1049 C C . ALA A 1 132 ? -3.378 -8.074 0.527 1.00 94.25 132 ALA A C 1
ATOM 1051 O O . ALA A 1 132 ? -2.293 -8.281 -0.012 1.00 94.25 132 ALA A O 1
ATOM 1052 N N . ASP A 1 133 ? -4.509 -8.604 0.057 1.00 94.69 133 ASP A N 1
ATOM 1053 C CA . ASP A 1 133 ? -4.547 -9.429 -1.157 1.00 94.69 133 ASP A CA 1
ATOM 1054 C C . ASP A 1 133 ? -4.049 -8.642 -2.382 1.00 94.69 133 ASP A C 1
ATOM 1056 O O . ASP A 1 133 ? -3.172 -9.108 -3.113 1.00 94.69 133 ASP A O 1
ATOM 1060 N N . LEU A 1 134 ? -4.525 -7.403 -2.550 1.00 95.25 134 LEU A N 1
ATOM 1061 C CA . LEU A 1 134 ? -4.058 -6.500 -3.604 1.00 95.25 134 LEU A CA 1
ATOM 1062 C C . LEU A 1 134 ? -2.555 -6.204 -3.482 1.00 95.25 134 LEU A C 1
ATOM 1064 O O . LEU A 1 134 ? -1.837 -6.300 -4.469 1.00 95.25 134 LEU A O 1
ATOM 1068 N N . ALA A 1 135 ? -2.047 -5.905 -2.285 1.00 93.31 135 ALA A N 1
ATOM 1069 C CA . ALA A 1 135 ? -0.629 -5.633 -2.043 1.00 93.31 135 ALA A CA 1
ATOM 1070 C C . ALA A 1 135 ? 0.264 -6.853 -2.322 1.00 93.31 135 ALA A C 1
ATOM 1072 O O . ALA A 1 135 ? 1.339 -6.711 -2.905 1.00 93.31 135 ALA A O 1
ATOM 1073 N N . SER A 1 136 ? -0.187 -8.053 -1.948 1.00 92.00 136 SER A N 1
ATOM 1074 C CA . SER A 1 136 ? 0.503 -9.311 -2.248 1.00 92.00 136 SER A CA 1
ATOM 1075 C C . SER A 1 136 ? 0.614 -9.527 -3.759 1.00 92.00 136 SER A C 1
ATOM 1077 O O . SER A 1 136 ? 1.700 -9.771 -4.284 1.00 92.00 136 SER A O 1
ATOM 1079 N N . LYS A 1 137 ? -0.492 -9.335 -4.487 1.00 91.94 137 LYS A N 1
ATOM 1080 C CA . LYS A 1 137 ? -0.513 -9.440 -5.950 1.00 91.94 137 LYS A CA 1
ATOM 1081 C C . LYS A 1 137 ? 0.300 -8.339 -6.623 1.00 91.94 137 LYS A C 1
ATOM 1083 O O . LYS A 1 137 ? 0.986 -8.635 -7.593 1.00 91.94 137 LYS A O 1
ATOM 1088 N N . SER A 1 138 ? 0.300 -7.112 -6.093 1.00 91.38 138 SER A N 1
ATOM 1089 C CA . SER A 1 138 ? 1.197 -6.041 -6.549 1.00 91.38 138 SER A CA 1
ATOM 1090 C C . SER A 1 138 ? 2.654 -6.466 -6.451 1.00 91.38 138 SER A C 1
ATOM 1092 O O . SER A 1 138 ? 3.388 -6.269 -7.406 1.00 91.38 138 SER A O 1
ATOM 1094 N N . ALA A 1 139 ? 3.074 -7.066 -5.332 1.00 87.94 139 ALA A N 1
ATOM 1095 C CA . ALA A 1 139 ? 4.457 -7.502 -5.137 1.00 87.94 139 ALA A CA 1
ATOM 1096 C C . ALA A 1 139 ? 4.889 -8.603 -6.125 1.00 87.94 139 ALA A C 1
ATOM 1098 O O . ALA A 1 139 ? 6.056 -8.656 -6.507 1.00 87.94 139 ALA A O 1
ATOM 1099 N N . VAL A 1 140 ? 3.957 -9.467 -6.547 1.00 87.12 140 VAL A N 1
ATOM 1100 C CA . VAL A 1 140 ? 4.204 -10.495 -7.572 1.00 87.12 140 VAL A CA 1
ATOM 1101 C C . VAL A 1 140 ? 4.211 -9.884 -8.972 1.00 87.12 140 VAL A C 1
ATOM 1103 O O . VAL A 1 140 ? 5.151 -10.089 -9.731 1.00 87.12 140 VAL A O 1
ATOM 1106 N N . ASN A 1 141 ? 3.182 -9.112 -9.319 1.00 85.62 141 ASN A N 1
ATOM 1107 C CA . ASN A 1 141 ? 3.015 -8.546 -10.657 1.00 85.62 141 ASN A CA 1
ATOM 1108 C C . ASN A 1 141 ? 4.095 -7.517 -10.985 1.00 85.62 141 ASN A C 1
ATOM 1110 O O . ASN A 1 141 ? 4.579 -7.459 -12.113 1.00 85.62 141 ASN A O 1
ATOM 1114 N N . SER A 1 142 ? 4.496 -6.719 -9.996 1.00 79.94 142 SER A N 1
ATOM 1115 C CA . SER A 1 142 ? 5.546 -5.729 -10.174 1.00 79.94 142 SER A CA 1
ATOM 1116 C C . SER A 1 142 ? 6.870 -6.406 -10.547 1.00 79.94 142 SER A C 1
ATOM 1118 O O . SER A 1 142 ? 7.614 -5.855 -11.347 1.00 79.94 142 SER A O 1
ATOM 1120 N N . TYR A 1 143 ? 7.152 -7.631 -10.081 1.00 69.00 143 TYR A N 1
ATOM 1121 C CA . TYR A 1 143 ? 8.386 -8.362 -10.406 1.00 69.00 143 TYR A CA 1
ATOM 1122 C C . TYR A 1 143 ? 8.640 -8.493 -11.919 1.00 69.00 143 TYR A C 1
ATOM 1124 O O . TYR A 1 143 ? 9.782 -8.358 -12.354 1.00 69.00 143 TYR A O 1
ATOM 1132 N N . TYR A 1 144 ? 7.587 -8.665 -12.727 1.00 64.06 144 TYR A N 1
ATOM 1133 C CA . TYR A 1 144 ? 7.691 -8.749 -14.189 1.00 64.06 144 TYR A CA 1
ATOM 1134 C C . TYR A 1 144 ? 8.083 -7.419 -14.855 1.00 64.06 144 TYR A C 1
ATOM 1136 O O . TYR A 1 144 ? 8.722 -7.428 -15.902 1.00 64.06 144 TYR A O 1
ATOM 1144 N N . PHE A 1 145 ? 7.771 -6.279 -14.234 1.00 63.56 145 PHE A N 1
ATOM 1145 C CA . PHE A 1 145 ? 8.200 -4.950 -14.694 1.00 63.56 145 PHE A CA 1
ATOM 1146 C C . PHE A 1 145 ? 9.619 -4.585 -14.293 1.00 63.56 145 PHE A C 1
ATOM 1148 O O . PHE A 1 145 ? 10.279 -3.763 -14.926 1.00 63.56 145 PHE A O 1
ATOM 1155 N N . LEU A 1 146 ? 10.062 -5.154 -13.182 1.00 59.97 146 LEU A N 1
ATOM 1156 C CA . LEU A 1 146 ? 11.175 -4.627 -12.413 1.00 59.97 146 LEU A CA 1
ATOM 1157 C C . LEU A 1 146 ? 12.539 -5.091 -12.905 1.00 59.97 146 LEU A C 1
ATOM 1159 O O . LEU A 1 146 ? 13.545 -4.532 -12.480 1.00 59.97 146 LEU A O 1
ATOM 1163 N N . GLN A 1 147 ? 12.568 -6.032 -13.849 1.00 58.50 147 GLN A N 1
ATOM 1164 C CA . GLN A 1 147 ? 13.777 -6.355 -14.610 1.00 58.50 147 GLN A CA 1
ATOM 1165 C C . GLN A 1 147 ? 14.269 -5.168 -15.456 1.00 58.50 147 GLN A C 1
ATOM 1167 O O . GLN A 1 147 ? 15.441 -5.124 -15.806 1.00 58.50 147 GLN A O 1
ATOM 1172 N N . ASN A 1 148 ? 13.401 -4.187 -15.731 1.00 58.88 148 ASN A N 1
ATOM 1173 C CA . ASN A 1 148 ? 13.706 -3.029 -16.573 1.00 58.88 148 ASN A CA 1
ATOM 1174 C C . ASN A 1 148 ? 13.821 -1.706 -15.789 1.00 58.88 148 ASN A C 1
ATOM 1176 O O . ASN A 1 148 ? 13.880 -0.649 -16.410 1.00 58.88 148 ASN A O 1
ATOM 1180 N N . ILE A 1 149 ? 13.803 -1.724 -14.446 1.00 69.50 149 ILE A N 1
ATOM 1181 C CA . ILE A 1 149 ? 13.746 -0.486 -13.640 1.00 69.50 149 ILE A CA 1
ATOM 1182 C C . ILE A 1 149 ? 15.122 0.088 -13.265 1.00 69.50 149 ILE A C 1
ATOM 1184 O O . ILE A 1 149 ? 15.197 1.197 -12.727 1.00 69.50 149 ILE A O 1
ATOM 1188 N N . ASP A 1 150 ? 16.206 -0.644 -13.534 1.00 68.75 150 ASP A N 1
ATOM 1189 C CA . ASP A 1 150 ? 17.560 -0.215 -13.184 1.00 68.75 150 ASP A CA 1
ATOM 1190 C C . ASP A 1 150 ? 17.908 1.113 -13.866 1.00 68.75 150 ASP A C 1
ATOM 1192 O O . ASP A 1 150 ? 17.852 1.263 -15.087 1.00 68.75 150 ASP A O 1
ATOM 1196 N N . GLY A 1 151 ? 18.272 2.109 -13.057 1.00 73.12 151 GLY A N 1
ATOM 1197 C CA . GLY A 1 151 ? 18.555 3.455 -13.550 1.00 73.12 151 GLY A CA 1
ATOM 1198 C C . GLY A 1 151 ? 17.313 4.257 -13.949 1.00 73.12 151 GLY A C 1
ATOM 1199 O O . GLY A 1 151 ? 17.458 5.238 -14.669 1.00 73.12 151 GLY A O 1
ATOM 1200 N N . LEU A 1 152 ? 16.108 3.914 -13.472 1.00 81.44 152 LEU A N 1
ATOM 1201 C CA . LEU A 1 152 ? 14.862 4.637 -13.786 1.00 81.44 152 LEU A CA 1
ATOM 1202 C C . LEU A 1 152 ? 15.016 6.165 -13.720 1.00 81.44 152 LEU A C 1
ATOM 1204 O O . LEU A 1 152 ? 14.636 6.871 -14.646 1.00 81.44 152 LEU A O 1
ATOM 1208 N N . TYR A 1 153 ? 15.591 6.697 -12.637 1.00 81.06 153 TYR A N 1
ATOM 1209 C CA . TYR A 1 153 ? 15.722 8.148 -12.473 1.00 81.06 153 TYR A CA 1
ATOM 1210 C C . TYR A 1 153 ? 16.701 8.781 -13.462 1.00 81.06 153 TYR A C 1
ATOM 1212 O O . TYR A 1 153 ? 16.429 9.861 -13.985 1.00 81.06 153 TYR A O 1
ATOM 1220 N N . THR A 1 154 ? 17.823 8.119 -13.748 1.00 83.56 154 THR A N 1
ATOM 1221 C CA . THR A 1 154 ? 18.800 8.617 -14.723 1.00 83.56 154 THR A CA 1
ATOM 1222 C C . THR A 1 154 ? 18.257 8.508 -16.147 1.00 83.56 154 THR A C 1
ATOM 1224 O O . THR A 1 154 ? 18.417 9.446 -16.926 1.00 83.56 154 THR A O 1
ATOM 1227 N N . GLN A 1 155 ? 17.540 7.428 -16.467 1.00 84.81 155 GLN A N 1
ATOM 1228 C CA . GLN A 1 155 ? 16.860 7.238 -17.749 1.00 84.81 155 GLN A CA 1
ATOM 1229 C C . GLN A 1 155 ? 15.724 8.244 -17.958 1.00 84.81 155 GLN A C 1
ATOM 1231 O O . GLN A 1 155 ? 15.595 8.786 -19.050 1.00 84.81 155 GLN A O 1
ATOM 1236 N N . LEU A 1 156 ? 14.939 8.552 -16.922 1.00 86.19 156 LEU A N 1
ATOM 1237 C CA . LEU A 1 156 ? 13.855 9.532 -16.993 1.00 86.19 156 LEU A CA 1
ATOM 1238 C C . LEU A 1 156 ? 14.387 10.949 -17.251 1.00 86.19 156 LEU A C 1
ATOM 1240 O O . LEU A 1 156 ? 13.863 11.656 -18.109 1.00 86.19 156 LEU A O 1
ATOM 1244 N N . VAL A 1 157 ? 15.460 11.350 -16.560 1.00 87.69 157 VAL A N 1
ATOM 1245 C CA . VAL A 1 157 ? 16.137 12.633 -16.815 1.00 87.69 157 VAL A CA 1
ATOM 1246 C C . VAL A 1 157 ? 16.727 12.660 -18.226 1.00 87.69 157 VAL A C 1
ATOM 1248 O O . VAL A 1 157 ? 16.528 13.635 -18.948 1.00 87.69 157 VAL A O 1
ATOM 1251 N N . GLY A 1 158 ? 17.394 11.581 -18.646 1.00 87.56 158 GLY A N 1
ATOM 1252 C CA . GLY A 1 158 ? 17.936 11.447 -19.998 1.00 87.56 158 GLY A CA 1
ATOM 1253 C C . GLY A 1 158 ? 16.857 11.574 -21.073 1.00 87.56 158 GLY A C 1
ATOM 1254 O O . GLY A 1 158 ? 16.990 12.394 -21.975 1.00 87.56 158 GLY A O 1
ATOM 1255 N N . ALA A 1 159 ? 15.746 10.848 -20.932 1.00 86.88 159 ALA A N 1
ATOM 1256 C CA . ALA A 1 159 ? 14.614 10.895 -21.854 1.00 86.88 159 ALA A CA 1
ATOM 1257 C C . ALA A 1 159 ? 13.983 12.293 -21.930 1.00 86.88 159 ALA A C 1
ATOM 1259 O O . ALA A 1 159 ? 13.613 12.744 -23.012 1.00 86.88 159 ALA A O 1
ATOM 1260 N N . PHE A 1 160 ? 13.898 13.004 -20.802 1.00 88.31 160 PHE A N 1
ATOM 1261 C CA . PHE A 1 160 ? 13.384 14.371 -20.770 1.00 88.31 160 PHE A CA 1
ATOM 1262 C C . PHE A 1 160 ? 14.302 15.351 -21.515 1.00 88.31 160 PHE A C 1
ATOM 1264 O O . PHE A 1 160 ? 13.826 16.162 -22.311 1.00 88.31 160 PHE A O 1
ATOM 1271 N N . ILE A 1 161 ? 15.619 15.250 -21.303 1.00 89.62 161 ILE A N 1
ATOM 1272 C CA . ILE A 1 161 ? 16.619 16.066 -22.005 1.00 89.62 161 ILE A CA 1
ATOM 1273 C C . ILE A 1 161 ? 16.590 15.769 -23.509 1.00 89.62 161 ILE A C 1
ATOM 1275 O O . ILE A 1 161 ? 16.535 16.702 -24.309 1.00 89.62 161 ILE A O 1
ATOM 1279 N N . SER A 1 162 ? 16.569 14.489 -23.894 1.00 88.19 162 SER A N 1
ATOM 1280 C CA . SER A 1 162 ? 16.487 14.051 -25.292 1.00 88.19 162 SER A CA 1
ATOM 1281 C C . SER A 1 162 ? 15.212 14.536 -25.980 1.00 88.19 162 SER A C 1
ATOM 1283 O O . SER A 1 162 ? 15.265 15.001 -27.115 1.00 88.19 162 SER A O 1
ATOM 1285 N N . TYR A 1 163 ? 14.066 14.494 -25.296 1.00 86.56 163 TYR A N 1
ATOM 1286 C CA . TYR A 1 163 ? 12.821 15.043 -25.829 1.00 86.56 163 TYR A CA 1
ATOM 1287 C C . TYR A 1 163 ? 12.929 16.556 -26.074 1.00 86.56 163 TYR A C 1
ATOM 1289 O O . TYR A 1 163 ? 12.584 17.033 -27.157 1.00 86.56 163 TYR A O 1
ATOM 1297 N N . GLY A 1 164 ? 13.472 17.301 -25.105 1.00 86.94 164 GLY A N 1
ATOM 1298 C CA . GLY A 1 164 ? 13.676 18.746 -25.218 1.00 86.94 164 GLY A CA 1
ATOM 1299 C C . GLY A 1 164 ? 14.626 19.149 -26.350 1.00 86.94 164 GLY A C 1
ATOM 1300 O O . GLY A 1 164 ? 14.370 20.135 -27.037 1.00 86.94 164 GLY A O 1
ATOM 1301 N N . SER A 1 165 ? 15.690 18.379 -26.596 1.00 86.88 165 SER A N 1
ATOM 1302 C CA . SER A 1 165 ? 16.629 18.656 -27.692 1.00 86.88 165 SER A CA 1
ATOM 1303 C C . SER A 1 165 ? 16.076 18.304 -29.078 1.00 86.88 165 SER A C 1
ATOM 1305 O O . SER A 1 165 ? 16.540 18.857 -30.071 1.00 86.88 165 SER A O 1
ATOM 1307 N N . SER A 1 166 ? 15.059 17.440 -29.158 1.00 85.94 166 SER A N 1
ATOM 1308 C CA . SER A 1 166 ? 14.424 17.027 -30.419 1.00 85.94 166 SER A CA 1
ATOM 1309 C C . SER A 1 166 ? 13.251 17.894 -30.886 1.00 85.94 166 SER A C 1
ATOM 1311 O O . SER A 1 166 ? 12.627 17.566 -31.885 1.00 85.94 166 SER A O 1
ATOM 1313 N N . LEU A 1 167 ? 12.937 19.010 -30.219 1.00 82.50 167 LEU A N 1
ATOM 1314 C CA . LEU A 1 167 ? 11.743 19.821 -30.531 1.00 82.50 167 LEU A CA 1
ATOM 1315 C C . LEU A 1 167 ? 11.682 20.376 -31.968 1.00 82.50 167 LEU A C 1
ATOM 1317 O O . LEU A 1 167 ? 10.605 20.759 -32.419 1.00 82.50 167 LEU A O 1
ATOM 1321 N N . LEU A 1 168 ? 12.817 20.449 -32.669 1.00 84.25 168 LEU A N 1
ATOM 1322 C CA . LEU A 1 168 ? 12.910 20.970 -34.038 1.00 84.25 168 LEU A CA 1
ATOM 1323 C C . LEU A 1 168 ? 12.904 19.875 -35.119 1.00 84.25 168 LEU A C 1
ATOM 1325 O O . LEU A 1 168 ? 12.790 20.203 -36.298 1.00 84.25 168 LEU A O 1
ATOM 1329 N N . ASP A 1 169 ? 13.001 18.598 -34.739 1.00 88.44 169 ASP A N 1
ATOM 1330 C CA . ASP A 1 169 ? 12.953 17.450 -35.648 1.00 88.44 169 ASP A CA 1
ATOM 1331 C C . ASP A 1 169 ? 11.794 16.535 -35.248 1.00 88.44 169 ASP A C 1
ATOM 1333 O O . ASP A 1 169 ? 11.818 15.871 -34.212 1.00 88.44 169 ASP A O 1
ATOM 1337 N N . ARG A 1 170 ? 10.765 16.505 -36.096 1.00 84.69 170 ARG A N 1
ATOM 1338 C CA . ARG A 1 170 ? 9.510 15.807 -35.820 1.00 84.69 170 ARG A CA 1
ATOM 1339 C C . ARG A 1 170 ? 9.688 14.295 -35.663 1.00 84.69 170 ARG A C 1
ATOM 1341 O O . ARG A 1 170 ? 9.028 13.705 -34.812 1.00 84.69 170 ARG A O 1
ATOM 1348 N N . GLU A 1 171 ? 10.569 13.672 -36.440 1.00 86.06 171 GLU A N 1
ATOM 1349 C CA . GLU A 1 171 ? 10.780 12.220 -36.383 1.00 86.06 171 GLU A CA 1
ATOM 1350 C C . GLU A 1 171 ? 11.521 11.833 -35.092 1.00 86.06 171 GLU A C 1
ATOM 1352 O O . GLU A 1 171 ? 11.118 10.916 -34.369 1.00 86.06 171 GLU A O 1
ATOM 1357 N N . MET A 1 172 ? 12.546 12.610 -34.727 1.00 84.62 172 MET A N 1
ATOM 1358 C CA . MET A 1 172 ? 13.242 12.475 -33.441 1.00 84.62 172 MET A CA 1
ATOM 1359 C C . MET A 1 172 ? 12.306 12.742 -32.255 1.00 84.62 172 MET A C 1
ATOM 1361 O O . MET A 1 172 ? 12.360 12.030 -31.248 1.00 84.62 172 MET A O 1
ATOM 1365 N N . GLN A 1 173 ? 11.429 13.742 -32.373 1.00 87.81 173 GLN A N 1
ATOM 1366 C CA . GLN A 1 173 ? 10.477 14.108 -31.330 1.00 87.81 173 GLN A CA 1
ATOM 1367 C C . GLN A 1 173 ? 9.496 12.972 -31.038 1.00 87.81 173 GLN A C 1
ATOM 1369 O O . GLN A 1 173 ? 9.263 12.660 -29.870 1.00 87.81 173 GLN A O 1
ATOM 1374 N N . GLU A 1 174 ? 8.935 12.332 -32.067 1.00 87.00 174 GLU A N 1
ATOM 1375 C CA . GLU A 1 174 ? 8.005 11.208 -31.900 1.00 87.00 174 GLU A CA 1
ATOM 1376 C C . GLU A 1 174 ? 8.679 10.023 -31.193 1.00 87.00 174 GLU A C 1
ATOM 1378 O O . GLU A 1 174 ? 8.113 9.452 -30.253 1.00 87.00 174 GLU A O 1
ATOM 1383 N N . ARG A 1 175 ? 9.929 9.713 -31.557 1.00 87.50 175 ARG A N 1
ATOM 1384 C CA . ARG A 1 175 ? 10.713 8.650 -30.916 1.00 87.50 175 ARG A CA 1
ATOM 1385 C C . ARG A 1 175 ? 11.037 8.958 -29.453 1.00 87.50 175 ARG A C 1
ATOM 1387 O O . ARG A 1 175 ? 10.821 8.110 -28.587 1.00 87.50 175 ARG A O 1
ATOM 1394 N N . HIS A 1 176 ? 11.541 10.152 -29.149 1.00 88.75 176 HIS A N 1
ATOM 1395 C CA . HIS A 1 176 ? 11.864 10.528 -27.769 1.00 88.75 176 HIS A CA 1
ATOM 1396 C C . HIS A 1 176 ? 10.613 10.683 -26.899 1.00 88.75 176 HIS A C 1
ATOM 1398 O O . HIS A 1 176 ? 10.655 10.361 -25.711 1.00 88.75 176 HIS A O 1
ATOM 1404 N N . LEU A 1 177 ? 9.484 11.103 -27.478 1.00 87.75 177 LEU A N 1
ATOM 1405 C CA . LEU A 1 177 ? 8.200 11.141 -26.782 1.00 87.75 177 LEU A CA 1
ATOM 1406 C C . LEU A 1 177 ? 7.741 9.738 -26.372 1.00 87.75 177 LEU A C 1
ATOM 1408 O O . LEU A 1 177 ? 7.212 9.572 -25.274 1.00 87.75 177 LEU A O 1
ATOM 1412 N N . PHE A 1 178 ? 7.931 8.734 -27.232 1.00 87.81 178 PHE A N 1
ATOM 1413 C CA . PHE A 1 178 ? 7.613 7.348 -26.895 1.00 87.81 178 PHE A CA 1
ATOM 1414 C C . PHE A 1 178 ? 8.457 6.851 -25.713 1.00 87.81 178 PHE A C 1
ATOM 1416 O O . PHE A 1 178 ? 7.896 6.397 -24.718 1.00 87.81 178 PHE A O 1
ATOM 1423 N N . ILE A 1 179 ? 9.778 7.052 -25.760 1.00 86.81 179 ILE A N 1
ATOM 1424 C CA . ILE A 1 179 ? 10.692 6.678 -24.665 1.00 86.81 179 ILE A CA 1
ATOM 1425 C C . ILE A 1 179 ? 10.296 7.386 -23.360 1.00 86.81 179 ILE A C 1
ATOM 1427 O O . ILE A 1 179 ? 10.223 6.762 -22.303 1.00 86.81 179 ILE A O 1
ATOM 1431 N N . LEU A 1 180 ? 9.975 8.682 -23.416 1.00 88.50 180 LEU A N 1
ATOM 1432 C CA . LEU A 1 180 ? 9.522 9.432 -22.244 1.00 88.50 180 LEU A CA 1
ATOM 1433 C C . LEU A 1 180 ? 8.225 8.851 -21.654 1.00 88.50 180 LEU A C 1
ATOM 1435 O O . LEU A 1 180 ? 8.105 8.744 -20.433 1.00 88.50 180 LEU A O 1
ATOM 1439 N N . LYS A 1 181 ? 7.263 8.444 -22.494 1.00 89.00 181 LYS A N 1
ATOM 1440 C CA . LYS A 1 181 ? 6.016 7.799 -22.044 1.00 89.00 181 LYS A CA 1
ATOM 1441 C C . LYS A 1 181 ? 6.277 6.470 -21.340 1.00 89.00 181 LYS A C 1
ATOM 1443 O O . LYS A 1 181 ? 5.645 6.213 -20.318 1.00 89.00 181 LYS A O 1
ATOM 1448 N N . GLU A 1 182 ? 7.203 5.653 -21.837 1.00 87.75 182 GLU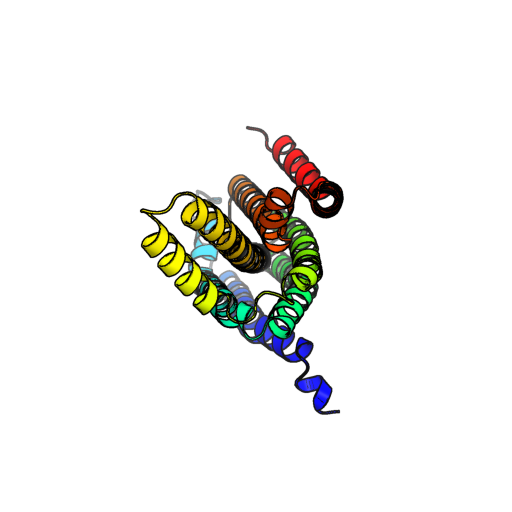 A N 1
ATOM 1449 C CA . GLU A 1 182 ? 7.579 4.395 -21.180 1.00 87.75 182 GLU A CA 1
ATOM 1450 C C . GLU A 1 182 ? 8.174 4.638 -19.790 1.00 87.75 182 GLU A C 1
ATOM 1452 O O . GLU A 1 182 ? 7.744 4.020 -18.814 1.00 87.75 182 GLU A O 1
ATOM 1457 N N . GLN A 1 183 ? 9.098 5.594 -19.677 1.00 87.56 183 GLN A N 1
ATOM 1458 C CA . GLN A 1 183 ? 9.728 5.947 -18.401 1.00 87.56 183 GLN A CA 1
ATOM 1459 C C . GLN A 1 183 ? 8.710 6.522 -17.401 1.00 87.56 183 GLN A C 1
ATOM 1461 O O . GLN A 1 183 ? 8.729 6.183 -16.216 1.00 87.56 183 GLN A O 1
ATOM 1466 N N . LEU A 1 184 ? 7.761 7.340 -17.872 1.00 89.19 184 LEU A N 1
ATOM 1467 C CA . LEU A 1 184 ? 6.652 7.832 -17.049 1.00 89.19 184 LEU A CA 1
ATOM 1468 C C . LEU A 1 184 ? 5.723 6.700 -16.592 1.00 89.19 184 LEU A C 1
ATOM 1470 O O . LEU A 1 184 ? 5.285 6.706 -15.443 1.00 89.19 184 LEU A O 1
ATOM 1474 N N . ALA A 1 185 ? 5.448 5.712 -17.446 1.00 88.62 185 ALA A N 1
ATOM 1475 C CA . ALA A 1 185 ? 4.643 4.554 -17.072 1.00 88.62 185 ALA A CA 1
ATOM 1476 C C . ALA A 1 185 ? 5.322 3.717 -15.975 1.00 88.62 185 ALA A C 1
ATOM 1478 O O . ALA A 1 185 ? 4.650 3.295 -15.033 1.00 88.62 185 ALA A O 1
ATOM 1479 N N . LEU A 1 186 ? 6.646 3.541 -16.038 1.00 86.81 186 LEU A N 1
ATOM 1480 C CA . LEU A 1 186 ? 7.418 2.896 -14.971 1.00 86.81 186 LEU A CA 1
ATOM 1481 C C . LEU A 1 186 ? 7.360 3.698 -13.663 1.00 86.81 186 LEU A C 1
ATOM 1483 O O . LEU A 1 186 ? 7.121 3.122 -12.601 1.00 86.81 186 LEU A O 1
ATOM 1487 N N . LEU A 1 187 ? 7.492 5.027 -13.727 1.00 88.38 187 LEU A N 1
ATOM 1488 C CA . LEU A 1 187 ? 7.346 5.898 -12.557 1.00 88.38 187 LEU A CA 1
ATOM 1489 C C . LEU A 1 187 ? 5.938 5.804 -11.940 1.00 88.38 187 LEU A C 1
ATOM 1491 O O . LEU A 1 187 ? 5.805 5.758 -10.714 1.00 88.38 187 LEU A O 1
ATOM 1495 N N . CYS A 1 188 ? 4.889 5.718 -12.765 1.00 90.12 188 CYS A N 1
ATOM 1496 C CA . CYS A 1 188 ? 3.522 5.467 -12.305 1.00 90.12 188 CYS A CA 1
ATOM 1497 C C . CYS A 1 188 ? 3.406 4.137 -11.550 1.00 90.12 188 CYS A C 1
ATOM 1499 O O . CYS A 1 188 ? 2.716 4.087 -10.531 1.00 90.12 188 CYS A O 1
ATOM 1501 N N . SER A 1 189 ? 4.105 3.088 -11.990 1.00 89.31 189 SER A N 1
ATOM 1502 C CA . SER A 1 189 ? 4.142 1.810 -11.274 1.00 89.31 189 SER A CA 1
ATOM 1503 C C . SER A 1 189 ? 4.794 1.935 -9.897 1.00 89.31 189 SER A C 1
ATOM 1505 O O . SER A 1 189 ? 4.244 1.427 -8.917 1.00 89.31 189 SER A O 1
ATOM 1507 N N . VAL A 1 190 ? 5.900 2.682 -9.775 1.00 88.62 190 VAL A N 1
ATOM 1508 C CA . VAL A 1 190 ? 6.525 2.975 -8.468 1.00 88.62 190 VAL A CA 1
ATOM 1509 C C . VAL A 1 190 ? 5.557 3.736 -7.559 1.00 88.62 190 VAL A C 1
ATOM 1511 O O . VAL A 1 190 ? 5.372 3.375 -6.396 1.00 88.62 190 VAL A O 1
ATOM 1514 N N . ALA A 1 191 ? 4.886 4.762 -8.087 1.00 90.75 191 ALA A N 1
ATOM 1515 C CA . ALA A 1 191 ? 3.897 5.528 -7.332 1.00 90.75 191 ALA A CA 1
ATOM 1516 C C . ALA A 1 191 ? 2.714 4.654 -6.876 1.00 90.75 191 ALA A C 1
ATOM 1518 O O . ALA A 1 191 ? 2.274 4.758 -5.729 1.00 90.75 191 ALA A O 1
ATOM 1519 N N . GLY A 1 192 ? 2.238 3.750 -7.737 1.00 92.38 192 GLY A N 1
ATOM 1520 C CA . GLY A 1 192 ? 1.221 2.753 -7.403 1.00 92.38 192 GLY A CA 1
ATOM 1521 C C . GLY A 1 192 ? 1.655 1.829 -6.269 1.00 92.38 192 GLY A C 1
ATOM 1522 O O . GLY A 1 192 ? 0.902 1.599 -5.320 1.00 92.38 192 GLY A O 1
ATOM 1523 N N . PHE A 1 193 ? 2.904 1.364 -6.318 1.00 90.25 193 PHE A N 1
ATOM 1524 C CA . PHE A 1 193 ? 3.488 0.509 -5.290 1.00 90.25 193 PHE A CA 1
ATOM 1525 C C . PHE A 1 193 ? 3.548 1.214 -3.926 1.00 90.25 193 PHE A C 1
ATOM 1527 O O . PHE A 1 193 ? 3.165 0.658 -2.891 1.00 90.25 193 PHE A O 1
ATOM 1534 N N . VAL A 1 194 ? 3.965 2.479 -3.914 1.00 90.94 194 VAL A N 1
ATOM 1535 C CA . VAL A 1 194 ? 3.957 3.319 -2.709 1.00 90.94 194 VAL A CA 1
ATOM 1536 C C . VAL A 1 194 ? 2.527 3.517 -2.195 1.00 90.94 194 VAL A C 1
ATOM 1538 O O . VAL A 1 194 ? 2.271 3.366 -0.998 1.00 90.94 194 VAL A O 1
ATOM 1541 N N . MET A 1 195 ? 1.572 3.791 -3.087 1.00 94.06 195 MET A N 1
ATOM 1542 C CA . MET A 1 195 ? 0.166 4.000 -2.737 1.00 94.06 195 MET A CA 1
ATOM 1543 C C . MET A 1 195 ? -0.461 2.761 -2.084 1.00 94.06 195 MET A C 1
ATOM 1545 O O . MET A 1 195 ? -1.076 2.880 -1.020 1.00 94.06 195 MET A O 1
ATOM 1549 N N . VAL A 1 196 ? -0.276 1.566 -2.658 1.00 93.50 196 VAL A N 1
ATOM 1550 C CA . VAL A 1 196 ? -0.817 0.322 -2.079 1.00 93.50 196 VAL A CA 1
ATOM 1551 C C . VAL A 1 196 ? -0.164 -0.001 -0.725 1.00 93.50 196 VAL A C 1
ATOM 1553 O O . VAL A 1 196 ? -0.830 -0.446 0.206 1.00 93.50 196 VAL A O 1
ATOM 1556 N N . SER A 1 197 ? 1.119 0.326 -0.558 1.00 90.81 197 SER A N 1
ATOM 1557 C CA . SER A 1 197 ? 1.847 0.129 0.704 1.00 90.81 197 SER A CA 1
ATOM 1558 C C . SER A 1 197 ? 1.343 1.049 1.822 1.00 90.81 197 SER A C 1
ATOM 1560 O O . SER A 1 197 ? 1.098 0.609 2.948 1.00 90.81 197 SER A O 1
ATOM 1562 N N . ILE A 1 198 ? 1.147 2.336 1.519 1.00 91.19 198 ILE A N 1
ATOM 1563 C CA . ILE A 1 198 ? 0.633 3.324 2.478 1.00 91.19 198 ILE A CA 1
ATOM 1564 C C . ILE A 1 198 ? -0.813 3.005 2.865 1.00 91.19 198 ILE A C 1
ATOM 1566 O O . ILE A 1 198 ? -1.173 3.102 4.040 1.00 91.19 198 ILE A O 1
ATOM 1570 N N . THR A 1 199 ? -1.650 2.632 1.897 1.00 93.56 199 THR A N 1
ATOM 1571 C CA . THR A 1 199 ? -3.058 2.282 2.149 1.00 93.56 199 THR A CA 1
ATOM 1572 C C . THR A 1 199 ? -3.183 1.016 2.989 1.00 93.56 199 THR A C 1
ATOM 1574 O O . THR A 1 199 ? -3.985 1.004 3.921 1.00 93.56 199 THR A O 1
ATOM 1577 N N . LEU A 1 200 ? -2.331 0.008 2.764 1.00 93.00 200 LEU A N 1
ATOM 1578 C CA . LEU A 1 200 ? -2.254 -1.188 3.606 1.00 93.00 200 LEU A CA 1
ATOM 1579 C C . LEU A 1 200 ? -1.962 -0.827 5.067 1.00 93.00 200 LEU A C 1
ATOM 1581 O O . LEU A 1 200 ? -2.666 -1.272 5.975 1.00 93.00 200 LEU A O 1
ATOM 1585 N N . LEU A 1 201 ? -0.956 0.018 5.306 1.00 89.88 201 LEU A N 1
ATOM 1586 C CA . LEU A 1 201 ? -0.606 0.468 6.654 1.00 89.88 201 LEU A CA 1
ATOM 1587 C C . LEU A 1 201 ? -1.712 1.323 7.290 1.00 89.88 201 LEU A C 1
ATOM 1589 O O . LEU A 1 201 ? -2.038 1.141 8.464 1.00 89.88 201 LEU A O 1
ATOM 1593 N N . ASN A 1 202 ? -2.315 2.242 6.532 1.00 89.94 202 ASN A N 1
ATOM 1594 C CA . ASN A 1 202 ? -3.431 3.060 7.009 1.00 89.94 202 ASN A CA 1
ATOM 1595 C C . ASN A 1 202 ? -4.627 2.196 7.422 1.00 89.94 202 ASN A C 1
ATOM 1597 O O . ASN A 1 202 ? -5.191 2.425 8.491 1.00 89.94 202 ASN A O 1
ATOM 1601 N N . ALA A 1 203 ? -4.998 1.209 6.603 1.00 91.06 203 ALA A N 1
ATOM 1602 C CA . ALA A 1 203 ? -6.085 0.283 6.899 1.00 91.06 203 ALA A CA 1
ATOM 1603 C C . ALA A 1 203 ? -5.777 -0.565 8.139 1.00 91.06 203 ALA A C 1
ATOM 1605 O O . ALA A 1 203 ? -6.598 -0.617 9.057 1.00 91.06 203 ALA A O 1
ATOM 1606 N N . THR A 1 204 ? -4.555 -1.105 8.218 1.00 90.31 204 THR A N 1
ATOM 1607 C CA . THR A 1 204 ? -4.091 -1.926 9.347 1.00 90.31 204 THR A CA 1
ATOM 1608 C C . THR A 1 204 ? -4.290 -1.208 10.676 1.00 90.31 204 THR A C 1
ATOM 1610 O O . THR A 1 204 ? -4.840 -1.785 11.607 1.00 90.31 204 THR A O 1
ATOM 1613 N N . PHE A 1 205 ? -3.906 0.070 10.756 1.00 86.25 205 PHE A N 1
ATOM 1614 C CA . PHE A 1 205 ? -3.998 0.881 11.975 1.00 86.25 205 PHE A CA 1
ATOM 1615 C C . PHE A 1 205 ? -5.245 1.777 12.026 1.00 86.25 205 PHE A C 1
ATOM 1617 O O . PHE A 1 205 ? -5.300 2.719 12.825 1.00 86.25 205 PHE A O 1
ATOM 1624 N N . GLY A 1 206 ? -6.269 1.490 11.215 1.00 85.50 206 GLY A N 1
ATOM 1625 C CA . GLY A 1 206 ? -7.505 2.276 11.138 1.00 85.50 206 GLY A CA 1
ATOM 1626 C C . GLY A 1 206 ? -8.196 2.453 12.495 1.00 85.50 206 GLY A C 1
ATOM 1627 O O . GLY A 1 206 ? -8.673 3.550 12.802 1.00 85.50 206 GLY A O 1
ATOM 1628 N N . TYR A 1 207 ? -8.134 1.424 13.346 1.00 84.75 207 TYR A N 1
ATOM 1629 C CA . TYR A 1 207 ? -8.716 1.363 14.696 1.00 84.75 207 TYR A CA 1
ATOM 1630 C C . TYR A 1 207 ? -8.084 2.337 15.716 1.00 84.75 207 TYR A C 1
ATOM 1632 O O . TYR A 1 207 ? -8.628 2.579 16.799 1.00 84.75 207 TYR A O 1
ATOM 1640 N N . THR A 1 208 ? -6.938 2.949 15.396 1.00 83.31 208 THR A N 1
ATOM 1641 C CA . THR A 1 208 ? -6.285 3.945 16.271 1.00 83.31 208 THR A CA 1
ATOM 1642 C C . THR A 1 208 ? -7.067 5.255 16.381 1.00 83.31 208 THR A C 1
ATOM 1644 O O . THR A 1 208 ? -6.817 6.054 17.282 1.00 83.31 208 THR A O 1
ATOM 1647 N N . LYS A 1 209 ? -8.045 5.487 15.501 1.00 83.88 209 LYS A N 1
ATOM 1648 C CA . LYS A 1 209 ? -8.947 6.636 15.566 1.00 83.88 209 LYS A CA 1
ATOM 1649 C C . LYS A 1 209 ? -10.384 6.156 15.687 1.00 83.88 209 LYS A C 1
ATOM 1651 O O . LYS A 1 209 ? -10.885 5.455 14.812 1.00 83.88 209 LYS A O 1
ATOM 1656 N N . GLN A 1 210 ? -11.059 6.591 16.744 1.00 83.19 210 GLN A N 1
ATOM 1657 C CA . GLN A 1 210 ? -12.477 6.315 16.915 1.00 83.19 210 GLN A CA 1
ATOM 1658 C C . GLN A 1 210 ? -13.271 7.257 16.010 1.00 83.19 210 GLN A C 1
ATOM 1660 O O . GLN A 1 210 ? -13.126 8.483 16.077 1.00 83.19 210 GLN A O 1
ATOM 1665 N N . ARG A 1 211 ? -14.085 6.671 15.134 1.00 84.00 211 ARG A N 1
ATOM 1666 C CA . ARG A 1 211 ? -14.928 7.374 14.162 1.00 84.00 211 ARG A CA 1
ATOM 1667 C C . ARG A 1 211 ? -16.389 7.006 14.412 1.00 84.00 211 ARG A C 1
ATOM 1669 O O . ARG A 1 211 ? -16.679 5.939 14.941 1.00 84.00 211 ARG A O 1
ATOM 1676 N N . LYS A 1 212 ? -17.306 7.880 13.995 1.00 85.12 212 LYS A N 1
ATOM 1677 C CA . LYS A 1 212 ? -18.715 7.497 13.812 1.00 85.12 212 LYS A CA 1
ATOM 1678 C C . LYS A 1 212 ? -18.810 6.449 12.698 1.00 85.12 212 LYS A C 1
ATOM 1680 O O . LYS A 1 212 ? -17.938 6.433 11.832 1.00 85.12 212 LYS A O 1
ATOM 1685 N N . VAL A 1 213 ? -19.882 5.657 12.669 1.00 83.19 213 VAL A N 1
ATOM 1686 C CA . VAL A 1 213 ? -20.111 4.605 11.655 1.00 83.19 213 VAL A CA 1
ATOM 1687 C C . VAL A 1 213 ? -19.916 5.126 10.226 1.00 83.19 213 VAL A C 1
ATOM 1689 O O . VAL A 1 213 ? -19.125 4.564 9.474 1.00 83.19 213 VAL A O 1
ATOM 1692 N N . SER A 1 214 ? -20.516 6.271 9.886 1.00 82.50 214 SER A N 1
ATOM 1693 C CA . SER A 1 214 ? -20.332 6.916 8.576 1.00 82.50 214 SER A CA 1
ATOM 1694 C C . SER A 1 214 ? -18.869 7.256 8.267 1.00 82.50 214 SER A C 1
ATOM 1696 O O . SER A 1 214 ? -18.409 7.090 7.142 1.00 82.50 214 SER A O 1
ATOM 1698 N N . GLY A 1 215 ? -18.099 7.669 9.276 1.00 85.44 215 GLY A N 1
ATOM 1699 C CA . GLY A 1 215 ? -16.668 7.935 9.143 1.00 85.44 215 GLY A CA 1
ATOM 1700 C C . GLY A 1 215 ? -15.821 6.669 8.988 1.00 85.44 215 GLY A C 1
ATOM 1701 O O . GLY A 1 215 ? -14.797 6.720 8.309 1.00 85.44 215 GLY A O 1
ATOM 1702 N N . ILE A 1 216 ? -16.226 5.549 9.596 1.00 86.62 216 ILE A N 1
ATOM 1703 C CA . ILE A 1 216 ? -15.596 4.233 9.394 1.00 86.62 216 ILE A CA 1
ATOM 1704 C C . ILE A 1 216 ? -15.815 3.799 7.949 1.00 86.62 216 ILE A C 1
ATOM 1706 O O . ILE A 1 216 ? -14.856 3.480 7.255 1.00 86.62 216 ILE A O 1
ATOM 1710 N N . ILE A 1 217 ? -17.058 3.865 7.479 1.00 85.69 217 ILE A N 1
ATOM 1711 C CA . ILE A 1 217 ? -17.443 3.478 6.121 1.00 85.69 217 ILE A CA 1
ATOM 1712 C C . ILE A 1 217 ? -16.730 4.338 5.077 1.00 85.69 217 ILE A C 1
ATOM 1714 O O . ILE A 1 217 ? -16.109 3.797 4.165 1.00 85.69 217 ILE A O 1
ATOM 1718 N N . PHE A 1 218 ? -16.728 5.661 5.251 1.00 88.69 218 PHE A N 1
ATOM 1719 C CA . PHE A 1 218 ? -16.010 6.569 4.359 1.00 88.69 218 PHE A CA 1
ATOM 1720 C C . PHE A 1 218 ? -14.505 6.274 4.329 1.00 88.69 218 PHE A C 1
ATOM 1722 O O . PHE A 1 218 ? -13.912 6.168 3.258 1.00 88.69 218 PHE A O 1
ATOM 1729 N N . PHE A 1 219 ? -13.879 6.085 5.495 1.00 90.12 219 PHE A N 1
ATOM 1730 C CA . PHE A 1 219 ? -12.461 5.729 5.574 1.00 90.12 219 PHE A CA 1
ATOM 1731 C C . PHE A 1 219 ? -12.164 4.409 4.854 1.00 90.12 219 PHE A C 1
ATOM 1733 O O . PHE A 1 219 ? -11.194 4.323 4.102 1.00 90.12 219 PHE A O 1
ATOM 1740 N N . SER A 1 220 ? -12.996 3.397 5.077 1.00 90.38 220 SER A N 1
ATOM 1741 C CA . SER A 1 220 ? -12.896 2.081 4.456 1.00 90.38 220 SER A CA 1
ATOM 1742 C C . SER A 1 220 ? -13.016 2.164 2.936 1.00 90.38 220 SER A C 1
ATOM 1744 O O . SER A 1 220 ? -12.147 1.659 2.230 1.00 90.38 220 SER A O 1
ATOM 1746 N N . ALA A 1 221 ? -14.027 2.871 2.429 1.00 90.12 221 ALA A N 1
ATOM 1747 C CA . ALA A 1 221 ? -14.250 3.039 0.998 1.00 90.12 221 ALA A CA 1
ATOM 1748 C C . ALA A 1 221 ? -13.085 3.766 0.313 1.00 90.12 221 ALA A C 1
ATOM 1750 O O . ALA A 1 221 ? -12.570 3.295 -0.699 1.00 90.12 221 ALA A O 1
ATOM 1751 N N . VAL A 1 222 ? -12.609 4.868 0.901 1.00 91.44 222 VAL A N 1
ATOM 1752 C CA . VAL A 1 222 ? -11.472 5.629 0.363 1.00 91.44 222 VAL A CA 1
ATOM 1753 C C . VAL A 1 222 ? -10.198 4.783 0.340 1.00 91.44 222 VAL A C 1
ATOM 1755 O O . VAL A 1 222 ? -9.495 4.779 -0.668 1.00 91.44 222 VAL A O 1
ATOM 1758 N N . ASN A 1 223 ? -9.894 4.035 1.407 1.00 91.94 223 ASN A N 1
ATOM 1759 C CA . ASN A 1 223 ? -8.697 3.185 1.423 1.00 91.94 223 ASN A CA 1
ATOM 1760 C C . ASN A 1 223 ? -8.796 2.020 0.433 1.00 91.94 223 ASN A C 1
ATOM 1762 O O . ASN A 1 223 ? -7.787 1.683 -0.177 1.00 91.94 223 ASN A O 1
ATOM 1766 N N . LEU A 1 224 ? -9.980 1.434 0.237 1.00 92.94 224 LEU A N 1
ATOM 1767 C CA . LEU A 1 224 ? -10.186 0.401 -0.780 1.00 92.94 224 LEU A CA 1
ATOM 1768 C C . LEU A 1 224 ? -9.994 0.951 -2.193 1.00 92.94 224 LEU A C 1
ATOM 1770 O O . LEU A 1 224 ? -9.277 0.340 -2.979 1.00 92.94 224 LEU A O 1
ATOM 1774 N N . LEU A 1 225 ? -10.571 2.114 -2.508 1.00 93.06 225 LEU A N 1
ATOM 1775 C CA . LEU A 1 225 ? -10.398 2.757 -3.814 1.00 93.06 225 LEU A CA 1
ATOM 1776 C C . LEU A 1 225 ? -8.928 3.085 -4.088 1.00 93.06 225 LEU A C 1
ATOM 1778 O O . LEU A 1 225 ? -8.410 2.745 -5.150 1.00 93.06 225 LEU A O 1
ATOM 1782 N N . LEU A 1 226 ? -8.231 3.676 -3.115 1.00 94.50 226 LEU A N 1
ATOM 1783 C CA . LEU A 1 226 ? -6.797 3.947 -3.232 1.00 94.50 226 LEU A CA 1
ATOM 1784 C C . LEU A 1 226 ? -5.969 2.656 -3.317 1.00 94.50 226 LEU A C 1
ATOM 1786 O O . LEU A 1 226 ? -4.972 2.623 -4.030 1.00 94.50 226 LEU A O 1
ATOM 1790 N N . GLY A 1 227 ? -6.383 1.585 -2.634 1.00 94.81 227 GLY A N 1
ATOM 1791 C CA . GLY A 1 227 ? -5.765 0.264 -2.739 1.00 94.81 227 GLY A CA 1
ATOM 1792 C C . GLY A 1 227 ? -5.909 -0.337 -4.140 1.00 94.81 227 GLY A C 1
ATOM 1793 O O . GLY A 1 227 ? -4.924 -0.819 -4.692 1.00 94.81 227 GLY A O 1
ATOM 1794 N N . ILE A 1 228 ? -7.100 -0.243 -4.747 1.00 95.06 228 ILE A N 1
ATOM 1795 C CA . ILE A 1 228 ? -7.361 -0.668 -6.133 1.00 95.06 228 ILE A CA 1
ATOM 1796 C C . ILE A 1 228 ? -6.502 0.143 -7.106 1.00 95.06 228 ILE A C 1
ATOM 1798 O O . ILE A 1 228 ? -5.800 -0.441 -7.930 1.00 95.06 228 ILE A O 1
ATOM 1802 N N . MET A 1 229 ? -6.519 1.476 -6.997 1.00 95.12 229 MET A N 1
ATOM 1803 C CA . MET A 1 229 ? -5.711 2.351 -7.852 1.00 95.12 229 MET A CA 1
ATOM 1804 C C . MET A 1 229 ? -4.219 2.042 -7.708 1.00 95.12 229 MET A C 1
ATOM 1806 O O . MET A 1 229 ? -3.529 1.866 -8.710 1.00 95.12 229 MET A O 1
ATOM 1810 N N . GLY A 1 230 ? -3.732 1.917 -6.472 1.00 94.75 230 GLY A N 1
ATOM 1811 C CA . GLY A 1 230 ? -2.348 1.566 -6.180 1.00 94.75 230 GLY A CA 1
ATOM 1812 C C . GLY A 1 230 ? -1.954 0.222 -6.784 1.00 94.75 230 GLY A C 1
ATOM 1813 O O . GLY A 1 230 ? -0.909 0.126 -7.416 1.00 94.75 230 GLY A O 1
ATOM 1814 N N . TYR A 1 231 ? -2.808 -0.795 -6.667 1.00 95.06 231 TYR A N 1
ATOM 1815 C CA . TYR A 1 231 ? -2.575 -2.119 -7.242 1.00 95.06 231 TYR A CA 1
ATOM 1816 C C . TYR A 1 231 ? -2.539 -2.128 -8.773 1.00 95.06 231 TYR A C 1
ATOM 1818 O O . TYR A 1 231 ? -1.631 -2.726 -9.354 1.00 95.06 231 TYR A O 1
ATOM 1826 N N . LEU A 1 232 ? -3.489 -1.459 -9.432 1.00 94.00 232 LEU A N 1
ATOM 1827 C CA . LEU A 1 232 ? -3.527 -1.386 -10.895 1.00 94.00 232 LEU A CA 1
ATOM 1828 C C . LEU A 1 232 ? -2.286 -0.677 -11.439 1.00 94.00 232 LEU A C 1
ATOM 1830 O O . LEU A 1 232 ? -1.648 -1.168 -12.369 1.00 94.00 232 LEU A O 1
ATOM 1834 N N . LEU A 1 233 ? -1.911 0.444 -10.819 1.00 93.00 233 LEU A N 1
ATOM 1835 C CA . LEU A 1 233 ? -0.695 1.168 -11.165 1.00 93.00 233 LEU A CA 1
ATOM 1836 C C . LEU A 1 233 ? 0.551 0.313 -10.895 1.00 93.00 233 LEU A C 1
ATOM 1838 O O . LEU A 1 233 ? 1.355 0.140 -11.801 1.00 93.00 233 LEU A O 1
ATOM 1842 N N . ALA A 1 234 ? 0.682 -0.293 -9.709 1.00 91.38 234 ALA A N 1
ATOM 1843 C CA . ALA A 1 234 ? 1.826 -1.137 -9.341 1.00 91.38 234 ALA A CA 1
ATOM 1844 C C . ALA A 1 234 ? 1.985 -2.373 -10.238 1.00 91.38 234 ALA A C 1
ATOM 1846 O O . ALA A 1 234 ? 3.104 -2.808 -10.500 1.00 91.38 234 ALA A O 1
ATOM 1847 N N . SER A 1 235 ? 0.870 -2.922 -10.725 1.00 90.94 235 SER A N 1
ATOM 1848 C CA . SER A 1 235 ? 0.843 -4.034 -11.681 1.00 90.94 235 SER A CA 1
ATOM 1849 C C . SER A 1 235 ? 1.091 -3.588 -13.127 1.00 90.94 235 SER A C 1
ATOM 1851 O O . SER A 1 235 ? 0.940 -4.400 -14.036 1.00 90.94 235 SER A O 1
ATOM 1853 N N . GLY A 1 236 ? 1.426 -2.310 -13.343 1.00 87.25 236 GLY A N 1
ATOM 1854 C CA . GLY A 1 236 ? 1.813 -1.721 -14.620 1.00 87.25 236 GLY A CA 1
ATOM 1855 C C . GLY A 1 236 ? 0.690 -1.584 -15.640 1.00 87.25 236 GLY A C 1
ATOM 1856 O O . GLY A 1 236 ? 0.945 -1.636 -16.843 1.00 87.25 236 GLY A O 1
ATOM 1857 N N . ALA A 1 237 ? -0.548 -1.354 -15.186 1.00 88.56 237 ALA A N 1
ATOM 1858 C CA . ALA A 1 237 ? -1.689 -1.123 -16.073 1.00 88.56 237 ALA A CA 1
ATOM 1859 C C . ALA A 1 237 ? -1.400 -0.042 -17.134 1.00 88.56 237 ALA A C 1
ATOM 1861 O O . ALA A 1 237 ? -1.712 -0.228 -18.306 1.00 88.56 237 ALA A O 1
ATOM 1862 N N . VAL A 1 238 ? -0.742 1.058 -16.751 1.00 87.44 238 VAL A N 1
ATOM 1863 C CA . VAL A 1 238 ? -0.390 2.150 -17.678 1.00 87.44 238 VAL A CA 1
ATOM 1864 C C . VAL A 1 238 ? 0.549 1.666 -18.783 1.00 87.44 238 VAL A C 1
ATOM 1866 O O . VAL A 1 238 ? 0.332 1.975 -19.951 1.00 87.44 238 VAL A O 1
ATOM 1869 N N . TRP A 1 239 ? 1.563 0.872 -18.440 1.00 85.00 239 TRP A N 1
ATOM 1870 C CA . TRP A 1 239 ? 2.526 0.373 -19.419 1.00 85.00 239 TRP A CA 1
ATOM 1871 C C . TRP A 1 239 ? 1.894 -0.630 -20.390 1.00 85.00 239 TRP A C 1
ATOM 1873 O O . TRP A 1 239 ? 2.150 -0.568 -21.591 1.00 85.00 239 TRP A O 1
ATOM 1883 N N . TYR A 1 240 ? 1.013 -1.507 -19.905 1.00 83.31 240 TYR A N 1
ATOM 1884 C CA . TYR A 1 240 ? 0.313 -2.457 -20.773 1.00 83.31 240 TYR A CA 1
ATOM 1885 C C . TYR A 1 240 ? -0.735 -1.804 -21.671 1.00 83.31 240 TYR A C 1
ATOM 1887 O O . TYR A 1 240 ? -0.938 -2.276 -22.788 1.00 83.31 240 TYR A O 1
ATOM 1895 N N . LEU A 1 241 ? -1.360 -0.708 -21.226 1.00 85.94 241 LEU A N 1
ATOM 1896 C CA . LEU A 1 241 ? -2.206 0.115 -22.092 1.00 85.94 241 LEU A CA 1
ATOM 1897 C C . LEU A 1 241 ? -1.388 0.768 -23.210 1.00 85.94 241 LEU A C 1
ATOM 1899 O O . LEU A 1 241 ? -1.846 0.792 -24.346 1.00 85.94 241 LEU A O 1
ATOM 1903 N N . LEU A 1 242 ? -0.167 1.239 -22.924 1.00 85.62 242 LEU A N 1
ATOM 1904 C CA . LEU A 1 242 ? 0.730 1.777 -23.958 1.00 85.62 242 LEU A CA 1
ATOM 1905 C C . LEU A 1 242 ? 1.121 0.722 -25.007 1.00 85.62 242 LEU A C 1
ATOM 1907 O O . LEU A 1 242 ? 1.304 1.069 -26.170 1.00 85.62 242 LEU A O 1
ATOM 1911 N N . HIS A 1 243 ? 1.206 -0.551 -24.609 1.00 84.31 243 HIS A N 1
ATOM 1912 C CA . HIS A 1 243 ? 1.600 -1.674 -25.468 1.00 84.31 243 HIS A CA 1
ATOM 1913 C C . HIS A 1 243 ? 0.421 -2.511 -26.002 1.00 84.31 243 HIS A C 1
ATOM 1915 O O . HIS A 1 243 ? 0.646 -3.564 -26.597 1.00 84.31 243 HIS A O 1
ATOM 1921 N N . ASN A 1 244 ? -0.831 -2.077 -25.798 1.00 83.56 244 ASN A N 1
ATOM 1922 C CA . ASN A 1 244 ? -2.054 -2.777 -26.227 1.00 83.56 244 ASN A CA 1
ATOM 1923 C C . ASN A 1 244 ? -2.160 -4.256 -25.781 1.00 83.56 244 ASN A C 1
ATOM 1925 O O . ASN A 1 244 ? -2.733 -5.090 -26.485 1.00 83.56 244 ASN A O 1
ATOM 1929 N N . GLN A 1 245 ? -1.641 -4.609 -24.599 1.00 82.12 245 GLN A N 1
ATOM 1930 C CA . GLN A 1 245 ? -1.699 -5.986 -24.082 1.00 82.12 245 GLN A CA 1
ATOM 1931 C C . GLN A 1 245 ? -2.983 -6.258 -23.281 1.00 82.12 245 GLN A C 1
ATOM 1933 O O . GLN A 1 245 ? -2.989 -6.324 -22.048 1.00 82.12 245 GLN A O 1
ATOM 1938 N N . ASN A 1 246 ? -4.091 -6.435 -24.001 1.00 79.62 246 ASN A N 1
ATOM 1939 C CA . ASN A 1 246 ? -5.428 -6.591 -23.41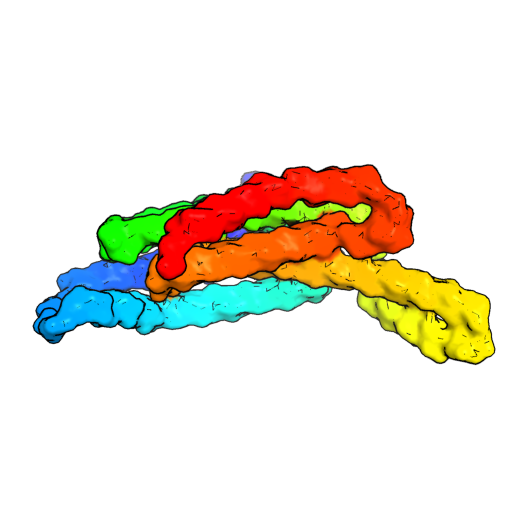4 1.00 79.62 246 ASN A CA 1
ATOM 1940 C C . ASN A 1 246 ? -5.581 -7.849 -22.537 1.00 79.62 246 ASN A C 1
ATOM 1942 O O . ASN A 1 246 ? -6.283 -7.810 -21.523 1.00 79.62 246 ASN A O 1
ATOM 1946 N N . ASP A 1 247 ? -4.887 -8.941 -22.868 1.00 83.19 247 ASP A N 1
ATOM 1947 C CA . ASP A 1 247 ? -4.968 -10.192 -22.104 1.00 83.19 247 ASP A CA 1
ATOM 1948 C C . ASP A 1 247 ? -4.423 -10.025 -20.682 1.00 83.19 247 ASP A C 1
ATOM 1950 O O . ASP A 1 247 ? -5.058 -10.444 -19.709 1.00 83.19 247 ASP A O 1
ATOM 1954 N N . TYR A 1 248 ? -3.295 -9.327 -20.533 1.00 82.75 248 TYR A N 1
ATOM 1955 C CA . TYR A 1 248 ? -2.719 -9.042 -19.222 1.00 82.75 248 TYR A CA 1
ATOM 1956 C C . TYR A 1 248 ? -3.582 -8.057 -18.421 1.00 82.75 248 TYR A C 1
ATOM 1958 O O . TYR A 1 248 ? -3.763 -8.226 -17.213 1.00 82.75 248 TYR A O 1
ATOM 1966 N N . MET A 1 249 ? -4.190 -7.069 -19.088 1.00 81.81 249 MET A N 1
ATOM 1967 C CA . MET A 1 249 ? -5.139 -6.151 -18.449 1.00 81.81 249 MET A CA 1
ATOM 1968 C C . MET A 1 249 ? -6.311 -6.910 -17.807 1.00 81.81 249 MET A C 1
ATOM 1970 O O . MET A 1 249 ? -6.710 -6.627 -16.678 1.00 81.81 249 MET A O 1
ATOM 1974 N N . SER A 1 250 ? -6.827 -7.937 -18.489 1.00 83.69 250 SER A N 1
ATOM 1975 C CA . SER A 1 250 ? -7.888 -8.786 -17.941 1.00 83.69 250 SER A CA 1
ATOM 1976 C C . SER A 1 250 ? -7.430 -9.575 -16.707 1.00 83.69 250 SER A C 1
ATOM 1978 O O . SER A 1 250 ? -8.180 -9.691 -15.735 1.00 83.69 250 SER A O 1
ATOM 1980 N N . TYR A 1 251 ? -6.185 -10.068 -16.703 1.00 86.94 251 TYR A N 1
ATOM 1981 C CA . TYR A 1 251 ? -5.594 -10.790 -15.577 1.00 86.94 251 TYR A CA 1
ATOM 1982 C C . TYR A 1 251 ? -5.492 -9.905 -14.330 1.00 86.94 251 TYR A C 1
ATOM 1984 O O . TYR A 1 251 ? -5.913 -10.331 -13.251 1.00 86.94 251 TYR A O 1
ATOM 1992 N N . ILE A 1 252 ? -5.026 -8.659 -14.473 1.00 88.38 252 ILE A N 1
ATOM 1993 C CA . ILE A 1 252 ? -4.924 -7.728 -13.341 1.00 88.38 252 ILE A CA 1
ATOM 1994 C C . ILE A 1 252 ? -6.279 -7.188 -12.881 1.00 88.38 252 ILE A C 1
ATOM 1996 O O . ILE A 1 252 ? -6.403 -6.767 -11.744 1.00 88.38 252 ILE A O 1
ATOM 2000 N N . LEU A 1 253 ? -7.337 -7.222 -13.690 1.00 88.19 253 LEU A N 1
ATOM 2001 C CA . LEU A 1 253 ? -8.661 -6.777 -13.234 1.00 88.19 253 LEU A CA 1
ATOM 2002 C C . LEU A 1 253 ? -9.407 -7.834 -12.403 1.00 88.19 253 LEU A C 1
ATOM 2004 O O . LEU A 1 253 ? -10.243 -7.476 -11.571 1.00 88.19 253 LEU A O 1
ATOM 2008 N N . ARG A 1 254 ? -9.093 -9.130 -12.554 1.00 87.00 254 ARG A N 1
ATOM 2009 C CA . ARG A 1 254 ? -9.776 -10.222 -11.821 1.00 87.00 254 ARG A CA 1
ATOM 2010 C C . ARG A 1 254 ? -9.775 -10.043 -10.293 1.00 87.00 254 ARG A C 1
ATOM 2012 O O . ARG A 1 254 ? -10.833 -10.220 -9.690 1.00 87.00 254 ARG A O 1
ATOM 2019 N N . PRO A 1 255 ? -8.657 -9.670 -9.640 1.00 86.00 255 PRO A N 1
ATOM 2020 C CA . PRO A 1 255 ? -8.614 -9.443 -8.193 1.00 86.00 255 PRO A CA 1
ATOM 2021 C C . PRO A 1 255 ? -9.438 -8.246 -7.708 1.00 86.00 255 PRO A C 1
ATOM 2023 O O . PRO A 1 255 ? -9.758 -8.177 -6.526 1.00 86.00 255 PRO A O 1
ATOM 2026 N N . VAL A 1 256 ? -9.784 -7.306 -8.593 1.00 88.06 256 VAL A N 1
ATOM 2027 C CA . VAL A 1 256 ? -10.509 -6.075 -8.243 1.00 88.06 256 VAL A CA 1
ATOM 2028 C C . VAL A 1 256 ? -12.011 -6.329 -8.089 1.00 88.06 256 VAL A C 1
ATOM 2030 O O . VAL A 1 256 ? -12.654 -5.719 -7.236 1.00 88.06 256 VAL A O 1
ATOM 2033 N N . ALA A 1 257 ? -12.570 -7.271 -8.855 1.00 85.00 257 ALA A N 1
ATOM 2034 C CA . ALA A 1 257 ? -13.994 -7.611 -8.836 1.00 85.00 257 ALA A CA 1
ATOM 2035 C C . ALA A 1 257 ? -14.578 -7.891 -7.429 1.00 85.00 257 ALA A C 1
ATOM 2037 O O . ALA A 1 257 ? -15.580 -7.262 -7.076 1.00 85.00 257 ALA A O 1
ATOM 2038 N N . PRO A 1 258 ? -13.984 -8.758 -6.578 1.00 85.81 258 PRO A N 1
ATOM 2039 C CA . PRO A 1 258 ? -14.517 -8.994 -5.234 1.00 85.81 258 PRO A CA 1
ATOM 2040 C C . PRO A 1 258 ? -14.472 -7.741 -4.344 1.00 85.81 258 PRO A C 1
ATOM 2042 O O . PRO A 1 258 ? -15.359 -7.551 -3.513 1.00 85.81 258 PRO A O 1
ATOM 2045 N N . VAL A 1 259 ? -13.488 -6.860 -4.544 1.00 85.81 259 VAL A N 1
ATOM 2046 C CA . VAL A 1 259 ? -13.339 -5.611 -3.781 1.00 85.81 259 VAL A CA 1
ATOM 2047 C C . VAL A 1 259 ? -14.412 -4.597 -4.170 1.00 85.81 259 VAL A C 1
ATOM 2049 O O . VAL A 1 259 ? -15.017 -3.961 -3.309 1.00 85.81 259 VAL A O 1
ATOM 2052 N N . VAL A 1 260 ? -14.684 -4.468 -5.469 1.00 84.00 260 VAL A N 1
ATOM 2053 C CA . VAL A 1 260 ? -15.747 -3.601 -5.993 1.00 84.00 260 VAL A CA 1
ATOM 2054 C C . VAL A 1 260 ? -17.114 -4.077 -5.510 1.00 84.00 260 VAL A C 1
ATOM 2056 O O . VAL A 1 260 ? -17.902 -3.269 -5.025 1.00 84.00 260 VAL A O 1
ATOM 2059 N N . ASN A 1 261 ? -17.372 -5.386 -5.537 1.00 84.94 261 ASN A N 1
ATOM 2060 C CA . ASN A 1 261 ? -18.605 -5.950 -4.985 1.00 84.94 261 ASN A CA 1
ATOM 2061 C C . ASN A 1 261 ? -18.752 -5.628 -3.491 1.00 84.94 261 ASN A C 1
ATOM 2063 O O . ASN A 1 261 ? -19.821 -5.216 -3.050 1.00 84.94 261 ASN A O 1
ATOM 2067 N N . PHE A 1 262 ? -17.673 -5.745 -2.713 1.00 81.62 262 PHE A N 1
ATOM 2068 C CA . PHE A 1 262 ? -17.678 -5.367 -1.300 1.00 81.62 262 PHE A CA 1
ATOM 2069 C C . PHE A 1 262 ? -17.977 -3.874 -1.080 1.00 81.62 262 PHE A C 1
ATOM 2071 O O . PHE A 1 262 ? -18.756 -3.535 -0.189 1.00 81.62 262 PHE A O 1
ATOM 2078 N N . LEU A 1 263 ? -17.432 -2.979 -1.912 1.00 82.38 263 LEU A N 1
ATOM 2079 C CA . LEU A 1 263 ? -17.762 -1.549 -1.882 1.00 82.38 263 LEU A CA 1
ATOM 2080 C C . LEU A 1 263 ? -19.249 -1.289 -2.156 1.00 82.38 263 LEU A C 1
ATOM 2082 O O . LEU A 1 263 ? -19.858 -0.479 -1.456 1.00 82.38 263 LEU A O 1
ATOM 2086 N N . PHE A 1 264 ? -19.845 -1.994 -3.121 1.00 81.75 264 PHE A N 1
ATOM 2087 C CA . PHE A 1 264 ? -21.281 -1.902 -3.392 1.00 81.75 264 PHE A CA 1
ATOM 2088 C C . PHE A 1 264 ? -22.126 -2.361 -2.201 1.00 81.75 264 PHE A C 1
ATOM 2090 O O . PHE A 1 264 ? -23.083 -1.676 -1.843 1.00 81.75 264 PHE A O 1
ATOM 2097 N N . TYR A 1 265 ? -21.752 -3.458 -1.535 1.00 78.81 265 TYR A N 1
ATOM 2098 C CA . TYR A 1 265 ? -22.442 -3.909 -0.322 1.00 78.81 265 TYR A CA 1
ATOM 2099 C C . TYR A 1 265 ? -22.328 -2.904 0.825 1.00 78.81 265 TYR A C 1
ATOM 2101 O O . TYR A 1 265 ? -23.311 -2.660 1.521 1.00 78.81 265 TYR A O 1
ATOM 2109 N N . ILE A 1 266 ? -21.157 -2.284 1.005 1.00 72.19 266 ILE A N 1
ATOM 2110 C CA . ILE A 1 266 ? -20.977 -1.213 1.992 1.00 72.19 266 ILE A CA 1
ATOM 2111 C C . ILE A 1 266 ? -21.906 -0.039 1.682 1.00 72.19 266 ILE A C 1
ATOM 2113 O O . ILE A 1 266 ? -22.567 0.457 2.589 1.00 72.19 266 ILE A O 1
ATOM 2117 N N . TYR A 1 267 ? -21.963 0.402 0.424 1.00 71.81 267 TYR A N 1
ATOM 2118 C CA . TYR A 1 267 ? -22.821 1.512 0.013 1.00 71.81 267 TYR A CA 1
ATOM 2119 C C . TYR A 1 267 ? -24.306 1.199 0.240 1.00 71.81 267 TYR A C 1
ATOM 2121 O O . TYR A 1 267 ? -25.018 2.011 0.822 1.00 71.81 267 TYR A O 1
ATOM 2129 N N . ALA A 1 268 ? -24.754 -0.002 -0.134 1.00 71.38 268 ALA A N 1
ATOM 2130 C CA . ALA A 1 268 ? -26.133 -0.445 0.061 1.00 71.38 268 ALA A CA 1
ATOM 2131 C C . ALA A 1 268 ? -26.532 -0.586 1.544 1.00 71.38 268 ALA A C 1
ATOM 2133 O O . ALA A 1 268 ? -27.710 -0.492 1.875 1.00 71.38 268 ALA A O 1
ATOM 2134 N N . ALA A 1 269 ? -25.565 -0.804 2.442 1.00 63.38 269 ALA A N 1
ATOM 2135 C CA . ALA A 1 269 ? -25.798 -0.945 3.878 1.00 63.38 269 ALA A CA 1
ATOM 2136 C C . ALA A 1 269 ? -25.860 0.394 4.642 1.00 63.38 269 ALA A C 1
ATOM 2138 O O . ALA A 1 269 ? -26.135 0.387 5.844 1.00 63.38 269 ALA A O 1
ATOM 2139 N N . VAL A 1 270 ? -25.597 1.534 3.991 1.00 59.41 270 VAL A N 1
ATOM 2140 C CA . VAL A 1 270 ? -25.720 2.865 4.604 1.00 59.41 270 VAL A CA 1
ATOM 2141 C C . VAL A 1 270 ? -27.114 3.427 4.318 1.00 59.41 270 VAL A C 1
ATOM 2143 O O . VAL A 1 270 ? -27.366 3.834 3.185 1.00 59.41 270 VAL A O 1
ATOM 2146 N N . PRO A 1 271 ? -28.021 3.511 5.310 1.00 52.69 271 PRO A N 1
ATOM 2147 C CA . PRO A 1 271 ? -29.194 4.360 5.171 1.00 52.69 271 PRO A CA 1
ATOM 2148 C C . PRO A 1 271 ? -28.719 5.820 5.132 1.00 52.69 271 PRO A C 1
ATOM 2150 O O . PRO A 1 271 ? -28.062 6.280 6.071 1.00 52.69 271 PRO A O 1
ATOM 2153 N N . LEU A 1 272 ? -28.978 6.500 4.011 1.00 49.38 272 LEU A N 1
ATOM 2154 C CA . LEU A 1 272 ? -28.818 7.952 3.866 1.00 49.38 272 LEU A CA 1
ATOM 2155 C C . LEU A 1 272 ? -29.810 8.697 4.764 1.00 49.38 272 LEU A C 1
ATOM 2157 O O . LEU A 1 272 ? -30.982 8.262 4.823 1.00 49.38 272 LEU A O 1
#

Sequence (272 aa):
MFESLFSVASLVSFALTVTVGLPVTIRLLKLNLSVNNKSHTINGNGNIIEHKEYNIIMQDAQRNVRNRNIFVGVLFLILFPFCTSFINTLLGKMATLAPWFCLCGVLLTLYVNGLKTRFWDAFYIAVTFFIADLASKSAVNSYYFLQNIDGLYTQLVGAFISYGSSLLDREMQERHLFILKEQLALLCSVAGFVMVSITLLNATFGYTKQRKVSGIIFFSAVNLLLGIMGYLLASGAVWYLLHNQNDYMSYILRPVAPVVNFLFYIYAAVPL